Protein 4EFI (pdb70)

Structure (mmCIF, N/CA/C/O backbone):
data_4EFI
#
_entry.id   4EFI
#
_cell.length_a   101.377
_cell.length_b   54.408
_cell.length_c   60.836
_cell.angle_alpha   90.000
_cell.angle_beta   103.770
_cell.angle_gamma   90.000
#
_symmetry.space_group_name_H-M   'C 1 2 1'
#
loop_
_entity.id
_entity.type
_entity.pdbx_description
1 polymer '3-oxoacyl-(Acyl-carrier protein) synthase'
2 non-polymer 'UNKNOWN LIGAND'
3 non-polymer 'CHLORIDE ION'
4 non-polymer 'FORMIC ACID'
5 water water
#
loop_
_atom_site.group_PDB
_atom_site.id
_atom_site.type_symbol
_atom_site.label_atom_id
_atom_site.label_alt_id
_atom_site.label_comp_id
_atom_site.label_asym_id
_atom_site.label_entity_id
_atom_site.label_seq_id
_atom_site.pdbx_PDB_ins_code
_atom_site.Cartn_x
_atom_site.Cartn_y
_atom_site.Cartn_z
_atom_site.occupancy
_atom_site.B_iso_or_equiv
_atom_site.auth_seq_id
_atom_site.auth_comp_id
_atom_site.auth_asym_id
_atom_site.auth_atom_id
_atom_site.pdbx_PDB_model_num
ATOM 1 N N . PHE A 1 6 ? 3.111 -13.831 12.484 1.00 33.82 6 PHE A N 1
ATOM 2 C CA . PHE A 1 6 ? 2.241 -12.750 12.946 1.00 29.72 6 PHE A CA 1
ATOM 3 C C . PHE A 1 6 ? 2.685 -11.367 12.442 1.00 37.41 6 PHE A C 1
ATOM 4 O O . PHE A 1 6 ? 2.354 -10.332 13.038 1.00 34.15 6 PHE A O 1
ATOM 12 N N . SER A 1 7 ? 3.409 -11.353 11.325 1.00 37.28 7 SER A N 1
ATOM 13 C CA . SER A 1 7 ? 3.910 -10.114 10.724 1.00 37.40 7 SER A CA 1
ATOM 14 C C . SER A 1 7 ? 2.823 -9.051 10.531 1.00 28.47 7 SER A C 1
ATOM 15 O O . SER A 1 7 ? 3.101 -7.852 10.582 1.00 33.18 7 SER A O 1
ATOM 17 N N . ALA A 1 8 ? 1.586 -9.497 10.333 1.00 33.71 8 ALA A N 1
ATOM 18 C CA . ALA A 1 8 ? 0.472 -8.599 10.045 1.00 30.54 8 ALA A CA 1
ATOM 19 C C . ALA A 1 8 ? -0.610 -8.604 11.157 1.00 33.41 8 ALA A C 1
ATOM 20 O O . ALA A 1 8 ? -1.752 -8.169 10.969 1.00 32.49 8 ALA A O 1
ATOM 26 N N . GLY A 1 9 ? -0.223 -9.093 12.326 1.00 25.62 9 GLY A N 1
ATOM 27 C CA . GLY A 1 9 ? -1.066 -9.061 13.506 1.00 18.86 9 GLY A CA 1
ATOM 28 C C . GLY A 1 9 ? -1.100 -10.411 14.192 1.00 15.11 9 GLY A C 1
ATOM 29 O O . GLY A 1 9 ? -0.875 -11.437 13.564 1.00 16.74 9 GLY A O 1
ATOM 33 N N . ARG A 1 10 ? -1.330 -10.377 15.499 1.00 14.17 10 ARG A N 1
ATOM 34 C CA . ARG A 1 10 ? -1.439 -11.576 16.333 1.00 13.93 10 ARG A CA 1
ATOM 35 C C . ARG A 1 10 ? -2.744 -12.296 16.064 1.00 14.02 10 ARG A C 1
ATOM 36 O O . ARG A 1 10 ? -3.806 -11.674 16.105 1.00 14.29 10 ARG A O 1
ATOM 57 N N . GLU A 1 11 ? -2.680 -13.600 15.827 1.00 14.52 11 GLU A N 1
ATOM 58 C CA . GLU A 1 11 ? -3.856 -14.436 15.578 1.00 14.18 11 GLU A CA 1
ATOM 59 C C . GLU A 1 11 ? -4.285 -15.152 16.851 1.00 14.66 11 GLU A C 1
ATOM 60 O O . GLU A 1 11 ? -3.472 -15.795 17.513 1.00 17.97 11 GLU A O 1
ATOM 72 N N . LEU A 1 12 ? -5.561 -15.010 17.191 1.00 14.22 12 LEU A N 1
ATOM 73 C CA . LEU A 1 12 ? -6.104 -15.441 18.479 1.00 14.12 12 LEU A CA 1
ATOM 74 C C . LEU A 1 12 ? -7.393 -16.210 18.251 1.00 14.51 12 LEU A C 1
ATOM 75 O O . LEU A 1 12 ? -8.116 -15.943 17.302 1.00 16.26 12 LEU A O 1
ATOM 91 N N . ARG A 1 13 ? -7.678 -17.163 19.118 1.00 15.31 13 ARG A N 1
ATOM 92 C CA . ARG A 1 13 ? -8.870 -17.996 19.019 1.00 16.30 13 ARG A CA 1
ATOM 93 C C . ARG A 1 13 ? -9.482 -18.138 20.407 1.00 16.77 13 ARG A C 1
ATOM 94 O O . ARG A 1 13 ? -8.767 -18.381 21.388 1.00 17.39 13 ARG A O 1
ATOM 115 N N . THR A 1 14 ? -10.797 -17.978 20.509 1.00 15.97 14 THR A N 1
ATOM 116 C CA . THR A 1 14 ? -11.489 -18.258 21.757 1.00 16.09 14 THR A CA 1
ATOM 117 C C . THR A 1 14 ? -12.610 -19.272 21.502 1.00 15.25 14 THR A C 1
ATOM 118 O O . THR A 1 14 ? -13.041 -19.497 20.365 1.00 17.11 14 THR A O 1
ATOM 129 N N . GLN A 1 15 ? -13.055 -19.917 22.571 1.00 15.65 15 GLN A N 1
ATOM 130 C CA . GLN A 1 15 ? -14.238 -20.750 22.544 1.00 16.07 15 GLN A CA 1
ATOM 131 C C . GLN A 1 15 ? -14.904 -20.688 23.913 1.00 18.25 15 GLN A C 1
ATOM 132 O O . GLN A 1 15 ? -14.282 -20.280 24.891 1.00 19.63 15 GLN A O 1
ATOM 146 N N . GLY A 1 16 ? -16.177 -21.031 23.975 1.00 17.25 16 GLY A N 1
ATOM 147 C CA . GLY A 1 16 ? -16.869 -21.074 25.248 1.00 15.92 16 GLY A CA 1
ATOM 148 C C . GLY A 1 16 ? -17.551 -19.776 25.649 1.00 14.72 16 GLY A C 1
ATOM 149 O O . GLY A 1 16 ? -18.001 -19.663 26.784 1.00 17.00 16 GLY A O 1
ATOM 153 N N . ALA A 1 17 ? -17.658 -18.823 24.728 1.00 13.79 17 ALA A N 1
ATOM 154 C CA . ALA A 1 17 ? -18.310 -17.547 25.002 1.00 13.84 17 ALA A CA 1
ATOM 155 C C . ALA A 1 17 ? -19.080 -17.081 23.789 1.00 15.02 17 ALA A C 1
ATOM 156 O O . ALA A 1 17 ? -18.670 -17.357 22.661 1.00 17.26 17 ALA A O 1
ATOM 163 N N A ARG A 1 18 ? -20.195 -16.395 24.016 0.43 14.09 18 ARG A N 1
ATOM 164 N N B ARG A 1 18 ? -20.176 -16.365 24.006 0.57 13.72 18 ARG A N 1
ATOM 165 C CA A ARG A 1 18 ? -21.026 -15.895 22.929 0.43 13.94 18 ARG A CA 1
ATOM 166 C CA B ARG A 1 18 ? -21.000 -15.868 22.915 0.57 13.70 18 ARG A CA 1
ATOM 167 C C A ARG A 1 18 ? -21.468 -14.465 23.222 0.43 13.06 18 ARG A C 1
ATOM 168 C C B ARG A 1 18 ? -21.506 -14.474 23.224 0.57 13.00 18 ARG A C 1
ATOM 169 O O A ARG A 1 18 ? -21.586 -14.067 24.377 0.43 13.61 18 ARG A O 1
ATOM 170 O O B ARG A 1 18 ? -21.645 -14.079 24.392 0.57 14.02 18 ARG A O 1
ATOM 209 N N . ILE A 1 19 ? -21.775 -13.718 22.170 1.00 12.71 19 ILE A N 1
ATOM 210 C CA . ILE A 1 19 ? -22.491 -12.474 22.297 1.00 12.68 19 ILE A CA 1
ATOM 211 C C . ILE A 1 19 ? -23.942 -12.808 22.648 1.00 13.07 19 ILE A C 1
ATOM 212 O O . ILE A 1 19 ? -24.601 -13.598 21.957 1.00 14.16 19 ILE A O 1
ATOM 228 N N . ALA A 1 20 ? -24.442 -12.196 23.720 1.00 12.53 20 ALA A N 1
ATOM 229 C CA . ALA A 1 20 ? -25.796 -12.436 24.200 1.00 13.15 20 ALA A CA 1
ATOM 230 C C . ALA A 1 20 ? -26.779 -11.304 23.874 1.00 12.40 20 ALA A C 1
ATOM 231 O O . ALA A 1 20 ? -27.991 -11.506 23.958 1.00 14.55 20 ALA A O 1
ATOM 238 N N . GLY A 1 21 ? -26.288 -10.120 23.529 1.00 11.96 21 GLY A N 1
ATOM 239 C CA . GLY A 1 21 ? -27.148 -8.979 23.237 1.00 12.28 21 GLY A CA 1
ATOM 240 C C . GLY A 1 21 ? -26.308 -7.753 22.984 1.00 11.95 21 GLY A C 1
ATOM 241 O O . GLY A 1 21 ? -25.152 -7.704 23.448 1.00 12.53 21 GLY A O 1
ATOM 245 N N . VAL A 1 22 ? -26.854 -6.778 22.264 1.00 12.42 22 VAL A N 1
ATOM 246 C CA . VAL A 1 22 ? -26.150 -5.521 21.984 1.00 11.82 22 VAL A CA 1
ATOM 247 C C . VAL A 1 22 ? -27.185 -4.387 21.955 1.00 11.41 22 VAL A C 1
ATOM 248 O O . VAL A 1 22 ? -28.218 -4.504 21.297 1.00 12.40 22 VAL A O 1
ATOM 261 N N . VAL A 1 23 ? -26.942 -3.324 22.712 1.00 10.74 23 VAL A N 1
ATOM 262 C CA . VAL A 1 23 ? -27.771 -2.130 22.614 1.00 11.28 23 VAL A CA 1
ATOM 263 C C . VAL A 1 23 ? -26.884 -0.906 22.358 1.00 10.18 23 VAL A C 1
ATOM 264 O O . VAL A 1 23 ? -25.815 -0.751 22.993 1.00 11.54 23 VAL A O 1
ATOM 277 N N . SER A 1 24 ? -27.341 -0.021 21.489 1.00 10.06 24 SER A N 1
ATOM 278 C CA . SER A 1 24 ? -26.674 1.258 21.233 1.00 10.21 24 SER A CA 1
ATOM 279 C C . SER A 1 24 ? -27.558 2.377 21.732 1.00 11.75 24 SER A C 1
ATOM 280 O O . SER A 1 24 ? -28.790 2.292 21.605 1.00 12.83 24 SER A O 1
ATOM 288 N N . CYS A 1 25 ? -26.946 3.438 22.230 1.00 10.71 25 CYS A N 1
ATOM 289 C CA . CYS A 1 25 ? -27.647 4.657 22.628 1.00 11.10 25 CYS A CA 1
ATOM 290 C C . CYS A 1 25 ? -26.965 5.843 21.961 1.00 11.59 25 CYS A C 1
ATOM 291 O O . CYS A 1 25 ? -25.742 6.051 22.089 1.00 12.62 25 CYS A O 1
ATOM 299 N N . VAL A 1 26 ? -27.739 6.635 21.236 1.00 11.31 26 VAL A N 1
ATOM 300 C CA . VAL A 1 26 ? -27.252 7.835 20.569 1.00 11.97 26 VAL A CA 1
ATOM 301 C C . VAL A 1 26 ? -27.902 9.081 21.163 1.00 12.20 26 VAL A C 1
ATOM 302 O O . VAL A 1 26 ? -29.026 9.034 21.654 1.00 13.00 26 VAL A O 1
ATOM 315 N N . PRO A 1 27 ? -27.204 10.221 21.134 1.00 11.94 27 PRO A N 1
ATOM 316 C CA . PRO A 1 27 ? -27.848 11.480 21.518 1.00 12.24 27 PRO A CA 1
ATOM 317 C C . PRO A 1 27 ? -29.097 11.715 20.692 1.00 12.30 27 PRO A C 1
ATOM 318 O O . PRO A 1 27 ? -29.139 11.449 19.503 1.00 13.19 27 PRO A O 1
ATOM 329 N N . SER A 1 28 ? -30.125 12.265 21.327 1.00 12.66 28 SER A N 1
ATOM 330 C CA . SER A 1 28 ? -31.340 12.644 20.634 1.00 14.02 28 SER A CA 1
ATOM 331 C C . SER A 1 28 ? -31.132 13.875 19.759 1.00 13.30 28 SER A C 1
ATOM 332 O O . SER A 1 28 ? -31.923 14.088 18.847 1.00 14.65 28 SER A O 1
ATOM 340 N N . LYS A 1 29 ? -30.072 14.637 20.004 1.00 12.76 29 LYS A N 1
ATOM 341 C CA . LYS A 1 29 ? -29.755 15.794 19.173 1.00 14.28 29 LYS A CA 1
ATOM 342 C C . LYS A 1 29 ? -29.328 15.357 17.772 1.00 13.66 29 LYS A C 1
ATOM 343 O O . LYS A 1 29 ? -28.234 14.824 17.584 1.00 13.21 29 LYS A O 1
ATOM 347 N N A GLN A 1 30 ? -30.128 15.679 16.762 0.45 14.45 30 GLN A N 1
ATOM 348 N N B GLN A 1 30 ? -30.106 15.679 16.742 0.55 13.73 30 GLN A N 1
ATOM 349 C CA A GLN A 1 30 ? -29.764 15.430 15.379 0.45 15.73 30 GLN A CA 1
ATOM 350 C CA B GLN A 1 30 ? -29.754 15.330 15.363 0.55 15.89 30 GLN A CA 1
ATOM 351 C C A GLN A 1 30 ? -29.149 16.691 14.804 0.45 15.39 30 GLN A C 1
ATOM 352 C C B GLN A 1 30 ? -29.293 16.579 14.611 0.55 15.78 30 GLN A C 1
ATOM 353 O O A GLN A 1 30 ? -29.608 17.807 15.057 0.45 15.48 30 GLN A O 1
ATOM 354 O O B GLN A 1 30 ? -30.016 17.570 14.554 0.55 15.91 30 GLN A O 1
ATOM 381 N N . VAL A 1 31 ? -28.093 16.497 14.032 1.00 15.52 31 VAL A N 1
ATOM 382 C CA . VAL A 1 31 ? -27.430 17.608 13.360 1.00 15.22 31 VAL A CA 1
ATOM 383 C C . VAL A 1 31 ? -27.389 17.229 11.868 1.00 13.97 31 VAL A C 1
ATOM 384 O O . VAL A 1 31 ? -26.759 16.246 11.480 1.00 13.72 31 VAL A O 1
ATOM 397 N N A ASP A 1 32 ? -28.040 18.045 11.052 0.56 14.84 32 ASP A N 1
ATOM 398 N N B ASP A 1 32 ? -28.106 17.956 11.021 0.44 15.05 32 ASP A N 1
ATOM 399 C CA A ASP A 1 32 ? -28.104 17.859 9.610 0.56 16.32 32 ASP A CA 1
ATOM 400 C CA B ASP A 1 32 ? -28.045 17.678 9.587 0.44 14.66 32 ASP A CA 1
ATOM 401 C C A ASP A 1 32 ? -26.933 18.594 8.967 0.56 15.04 32 ASP A C 1
ATOM 402 C C B ASP A 1 32 ? -27.040 18.626 8.937 0.44 16.84 32 ASP A C 1
ATOM 403 O O A ASP A 1 32 ? -26.271 19.401 9.593 0.56 15.31 32 ASP A O 1
ATOM 404 O O B ASP A 1 32 ? -26.569 19.570 9.555 0.44 15.42 32 ASP A O 1
ATOM 421 N N . ASN A 1 33 ? -26.704 18.347 7.683 1.00 18.80 33 ASN A N 1
ATOM 422 C CA . ASN A 1 33 ? -25.634 19.064 6.992 1.00 19.66 33 ASN A CA 1
ATOM 423 C C . ASN A 1 33 ? -25.910 20.549 6.855 1.00 21.99 33 ASN A C 1
ATOM 424 O O . ASN A 1 33 ? -24.968 21.332 6.730 1.00 27.88 33 ASN A O 1
ATOM 435 N N . ASP A 1 34 ? -27.176 20.951 6.905 1.00 23.20 34 ASP A N 1
ATOM 436 C CA . ASP A 1 34 ? -27.531 22.369 6.800 1.00 29.71 34 ASP A CA 1
ATOM 437 C C . ASP A 1 34 ? -26.755 23.150 7.842 1.00 29.81 34 ASP A C 1
ATOM 438 O O . ASP A 1 34 ? -26.334 24.280 7.589 1.00 33.65 34 ASP A O 1
ATOM 447 N N . TYR A 1 35 ? -26.562 22.539 9.014 1.00 23.69 35 TYR A N 1
ATOM 448 C CA . TYR A 1 35 ? -25.887 23.190 10.126 1.00 22.76 35 TYR A CA 1
ATOM 449 C C . TYR A 1 35 ? -24.560 23.827 9.680 1.00 22.18 35 TYR A C 1
ATOM 450 O O . TYR A 1 35 ? -24.159 24.863 10.206 1.00 26.97 35 TYR A O 1
ATOM 468 N N . PHE A 1 36 ? -23.875 23.188 8.734 1.00 21.40 39 PHE A N 1
ATOM 469 C CA . PHE A 1 36 ? -22.487 23.547 8.396 1.00 21.44 39 PHE A CA 1
ATOM 470 C C . PHE A 1 36 ? -22.326 24.532 7.240 1.00 27.77 39 PHE A C 1
ATOM 471 O O . PHE A 1 36 ? -21.218 25.023 6.979 1.00 27.55 39 PHE A O 1
ATOM 488 N N . VAL A 1 37 ? -23.420 24.829 6.553 1.00 29.70 40 VAL A N 1
ATOM 489 C CA . VAL A 1 37 ? -23.355 25.660 5.348 1.00 31.27 40 VAL A CA 1
ATOM 490 C C . VAL A 1 37 ? -22.991 27.126 5.620 1.00 35.46 40 VAL A C 1
ATOM 491 O O . VAL A 1 37 ? -22.433 27.790 4.753 1.00 40.65 40 VAL A O 1
ATOM 504 N N . GLU A 1 38 ? -23.300 27.644 6.801 1.00 34.41 41 GLU A N 1
ATOM 505 C CA . GLU A 1 38 ? -22.937 29.027 7.120 1.00 42.39 41 GLU A CA 1
ATOM 506 C C . GLU A 1 38 ? -21.418 29.192 7.240 1.00 42.40 41 GLU A C 1
ATOM 507 O O . GLU A 1 38 ? -20.839 30.139 6.688 1.00 45.91 41 GLU A O 1
ATOM 511 N N . ARG A 1 39 ? -20.778 28.264 7.951 1.00 38.65 42 ARG A N 1
ATOM 512 C CA . ARG A 1 39 ? -19.339 28.343 8.204 1.00 39.28 42 ARG A CA 1
ATOM 513 C C . ARG A 1 39 ? -18.540 27.893 6.994 1.00 37.83 42 ARG A C 1
ATOM 514 O O . ARG A 1 39 ? -17.521 28.494 6.648 1.00 45.79 42 ARG A O 1
ATOM 518 N N . PHE A 1 40 ? -19.003 26.825 6.352 1.00 34.35 43 PHE A N 1
ATOM 519 C CA . PHE A 1 40 ? -18.346 26.320 5.163 1.00 31.79 43 PHE A CA 1
ATOM 520 C C . PHE A 1 40 ? -19.264 26.590 3.967 1.00 33.79 43 PHE A C 1
ATOM 521 O O . PHE A 1 40 ? -20.480 26.693 4.120 1.00 38.70 43 PHE A O 1
ATOM 538 N N . ASP A 1 41 ? -18.684 26.718 2.788 1.00 34.92 44 ASP A N 1
ATOM 539 C CA . ASP A 1 41 ? -19.476 26.978 1.589 1.00 33.39 44 ASP A CA 1
ATOM 540 C C . ASP A 1 41 ? -20.378 25.785 1.299 1.00 26.07 44 ASP A C 1
ATOM 541 O O . ASP A 1 41 ? -19.958 24.648 1.450 1.00 25.48 44 ASP A O 1
ATOM 545 N N . ALA A 1 42 ? -21.608 26.048 0.861 1.00 27.52 45 ALA A N 1
ATOM 546 C CA . ALA A 1 42 ? -22.544 24.979 0.533 1.00 23.08 45 ALA A CA 1
ATOM 547 C C . ALA A 1 42 ? -21.973 24.003 -0.502 1.00 21.93 45 ALA A C 1
ATOM 548 O O . ALA A 1 42 ? -22.145 22.807 -0.378 1.00 20.25 45 ALA A O 1
ATOM 555 N N A SER A 1 43 ? -21.286 24.532 -1.511 0.46 22.32 46 SER A N 1
ATOM 556 N N B SER A 1 43 ? -21.297 24.524 -1.518 0.54 22.13 46 SER A N 1
ATOM 557 C CA A SER A 1 43 ? -20.733 23.690 -2.574 0.46 22.75 46 SER A CA 1
ATOM 558 C CA B SER A 1 43 ? -20.722 23.671 -2.560 0.54 22.57 46 SER A CA 1
ATOM 559 C C A SER A 1 43 ? -19.604 22.790 -2.075 0.46 21.57 46 SER A C 1
ATOM 560 C C B SER A 1 43 ? -19.660 22.744 -1.989 0.54 22.01 46 SER A C 1
ATOM 561 O O A SER A 1 43 ? -19.486 21.645 -2.508 0.46 22.32 46 SER A O 1
ATOM 562 O O B SER A 1 43 ? -19.628 21.548 -2.290 0.54 21.72 46 SER A O 1
ATOM 577 N N . ALA A 1 44 ? -18.793 23.293 -1.146 1.00 24.77 47 ALA A N 1
ATOM 578 C CA . ALA A 1 44 ? -17.733 22.501 -0.556 1.00 24.12 47 ALA A CA 1
ATOM 579 C C . ALA A 1 44 ? -18.328 21.447 0.378 1.00 23.81 47 ALA A C 1
ATOM 580 O O . ALA A 1 44 ? -17.885 20.305 0.386 1.00 23.29 47 ALA A O 1
ATOM 587 N N . VAL A 1 45 ? -19.339 21.826 1.147 1.00 20.45 48 VAL A N 1
ATOM 588 C CA . VAL A 1 45 ? -19.990 20.875 2.030 1.00 18.97 48 VAL A CA 1
ATOM 589 C C . VAL A 1 45 ? -20.620 19.765 1.202 1.00 18.44 48 VAL A C 1
ATOM 590 O O . VAL A 1 45 ? -20.529 18.593 1.554 1.00 18.51 48 VAL A O 1
ATOM 603 N N . ARG A 1 46 ? -21.246 20.136 0.090 1.00 17.94 49 ARG A N 1
ATOM 604 C CA . ARG A 1 46 ? -21.939 19.157 -0.734 1.00 18.71 49 ARG A CA 1
ATOM 605 C C . ARG A 1 46 ? -20.974 18.116 -1.288 1.00 17.98 49 ARG A C 1
ATOM 606 O O . ARG A 1 46 ? -21.250 16.921 -1.252 1.00 19.01 49 ARG A O 1
ATOM 614 N N . ASP A 1 47 ? -19.834 18.577 -1.787 1.00 18.86 50 ASP A N 1
ATOM 615 C CA . ASP A 1 47 ? -18.833 17.678 -2.351 1.00 19.56 50 ASP A CA 1
ATOM 616 C C . ASP A 1 47 ? -18.203 16.750 -1.307 1.00 20.80 50 ASP A C 1
ATOM 617 O O . ASP A 1 47 ? -17.980 15.573 -1.575 1.00 20.67 50 ASP A O 1
ATOM 626 N N . VAL A 1 48 ? -17.924 17.283 -0.121 1.00 17.74 51 VAL A N 1
ATOM 627 C CA . VAL A 1 48 ? -17.347 16.488 0.962 1.00 17.87 51 VAL A CA 1
ATOM 628 C C . VAL A 1 48 ? -18.337 15.460 1.496 1.00 18.94 51 VAL A C 1
ATOM 629 O O . VAL A 1 48 ? -17.977 14.310 1.701 1.00 19.33 51 VAL A O 1
ATOM 642 N N . VAL A 1 49 ? -19.594 15.850 1.694 1.00 17.94 52 VAL A N 1
ATOM 643 C CA A VAL A 1 49 ? -20.528 14.889 2.256 0.61 18.44 52 VAL A CA 1
ATOM 644 C CA B VAL A 1 49 ? -20.611 14.949 2.210 0.39 19.91 52 VAL A CA 1
ATOM 645 C C . VAL A 1 49 ? -20.872 13.801 1.242 1.00 20.30 52 VAL A C 1
ATOM 646 O O . VAL A 1 49 ? -21.172 12.672 1.650 1.00 20.15 52 VAL A O 1
ATOM 653 N N . LYS A 1 50 ? -20.786 14.097 -0.055 1.00 19.48 53 LYS A N 1
ATOM 654 C CA . LYS A 1 50 ? -20.933 13.052 -1.065 1.00 20.26 53 LYS A CA 1
ATOM 655 C C . LYS A 1 50 ? -19.881 11.968 -0.845 1.00 21.08 53 LYS A C 1
ATOM 656 O O . LYS A 1 50 ? -20.208 10.787 -0.828 1.00 21.13 53 LYS A O 1
ATOM 675 N N . MET A 1 51 ? -18.624 12.383 -0.691 1.00 19.24 54 MET A N 1
ATOM 676 C CA . MET A 1 51 ? -17.512 11.435 -0.494 1.00 20.48 54 MET A CA 1
ATOM 677 C C . MET A 1 51 ? -17.594 10.695 0.834 1.00 19.28 54 MET A C 1
ATOM 678 O O . MET A 1 51 ? -17.369 9.489 0.907 1.00 19.73 54 MET A O 1
ATOM 682 N N . ILE A 1 52 ? -17.932 11.398 1.906 1.00 17.16 55 ILE A N 1
ATOM 683 C CA . ILE A 1 52 ? -17.898 10.749 3.204 1.00 17.45 55 ILE A CA 1
ATOM 684 C C . ILE A 1 52 ? -19.196 10.000 3.467 1.00 16.29 55 ILE A C 1
ATOM 685 O O . ILE A 1 52 ? -19.204 9.054 4.254 1.00 18.66 55 ILE A O 1
ATOM 701 N N . GLY A 1 53 ? -20.298 10.395 2.807 1.00 16.35 56 GLY A N 1
ATOM 702 C CA . GLY A 1 53 ? -21.543 9.646 2.881 1.00 18.67 56 GLY A CA 1
ATOM 703 C C . GLY A 1 53 ? -22.492 10.002 4.027 1.00 17.92 56 GLY A C 1
ATOM 704 O O . GLY A 1 53 ? -23.443 9.277 4.289 1.00 21.22 56 GLY A O 1
ATOM 708 N N A VAL A 1 54 ? -22.248 11.132 4.634 0.46 18.30 57 VAL A N 1
ATOM 709 N N B VAL A 1 54 ? -22.225 11.122 4.716 0.54 18.35 57 VAL A N 1
ATOM 710 C CA A VAL A 1 54 ? -23.067 11.528 5.735 0.46 18.10 57 VAL A CA 1
ATOM 711 C CA B VAL A 1 54 ? -22.920 11.532 5.976 0.54 17.60 57 VAL A CA 1
ATOM 712 C C A VAL A 1 54 ? -24.189 12.444 5.295 0.46 17.45 57 VAL A C 1
ATOM 713 C C B VAL A 1 54 ? -24.004 12.633 5.806 0.54 16.93 57 VAL A C 1
ATOM 714 O O A VAL A 1 54 ? -24.076 13.258 4.385 0.46 14.82 57 VAL A O 1
ATOM 715 O O B VAL A 1 54 ? -23.636 13.800 5.528 0.54 20.90 57 VAL A O 1
ATOM 740 N N . ASN A 1 55 ? -25.300 12.272 5.961 1.00 16.81 58 ASN A N 1
ATOM 741 C CA . ASN A 1 55 ? -26.434 13.204 5.823 1.00 17.03 58 ASN A CA 1
ATOM 742 C C . ASN A 1 55 ? -26.810 13.844 7.157 1.00 15.59 58 ASN A C 1
ATOM 743 O O . ASN A 1 55 ? -27.205 15.009 7.228 1.00 17.61 58 ASN A O 1
ATOM 754 N N . ARG A 1 56 ? -26.720 13.038 8.199 1.00 14.29 59 ARG A N 1
ATOM 755 C CA . ARG A 1 56 ? -27.080 13.412 9.564 1.00 14.61 59 ARG A CA 1
ATOM 756 C C . ARG A 1 56 ? -26.106 12.748 10.515 1.00 13.00 59 ARG A C 1
ATOM 757 O O . ARG A 1 56 ? -25.501 11.740 10.174 1.00 13.06 59 ARG A O 1
ATOM 778 N N . ARG A 1 57 ? -25.993 13.282 11.724 1.00 12.50 60 ARG A N 1
ATOM 779 C CA . ARG A 1 57 ? -25.268 12.631 12.804 1.00 12.00 60 ARG A CA 1
ATOM 780 C C . ARG A 1 57 ? -25.842 13.101 14.138 1.00 11.80 60 ARG A C 1
ATOM 781 O O . ARG A 1 57 ? -26.592 14.082 14.184 1.00 12.96 60 ARG A O 1
ATOM 802 N N . ARG A 1 58 ? -25.541 12.372 15.203 1.00 11.64 61 ARG A N 1
ATOM 803 C CA . ARG A 1 58 ? -25.991 12.768 16.540 1.00 12.18 61 ARG A CA 1
ATOM 804 C C . ARG A 1 58 ? -24.853 13.334 17.359 1.00 11.72 61 ARG A C 1
ATOM 805 O O . ARG A 1 58 ? -23.758 12.755 17.361 1.00 12.20 61 ARG A O 1
ATOM 826 N N . TRP A 1 59 ? -25.075 14.459 18.028 1.00 12.13 62 TRP A N 1
ATOM 827 C CA . TRP A 1 59 ? -24.055 15.080 18.864 1.00 12.58 62 TRP A CA 1
ATOM 828 C C . TRP A 1 59 ? -24.515 15.187 20.313 1.00 12.92 62 TRP A C 1
ATOM 829 O O . TRP A 1 59 ? -25.593 15.706 20.600 1.00 13.73 62 TRP A O 1
ATOM 850 N N . ALA A 1 60 ? -23.675 14.703 21.220 1.00 12.21 63 ALA A N 1
ATOM 851 C CA . ALA A 1 60 ? -23.916 14.793 22.654 1.00 13.28 63 ALA A CA 1
ATOM 852 C C . ALA A 1 60 ? -23.900 16.228 23.129 1.00 15.70 63 ALA A C 1
ATOM 853 O O . ALA A 1 60 ? -23.071 17.030 22.697 1.00 16.47 63 ALA A O 1
ATOM 860 N N . ASP A 1 61 ? -24.792 16.570 24.047 1.00 14.62 64 ASP A N 1
ATOM 861 C CA . ASP A 1 61 ? -24.691 17.881 24.684 1.00 16.21 64 ASP A CA 1
ATOM 862 C C . ASP A 1 61 ? -23.619 17.896 25.775 1.00 17.67 64 ASP A C 1
ATOM 863 O O . ASP A 1 61 ? -23.001 16.881 26.058 1.00 15.68 64 ASP A O 1
ATOM 872 N N . ALA A 1 62 ? -23.370 19.055 26.384 1.00 18.31 65 ALA A N 1
ATOM 873 C CA . ALA A 1 62 ? -22.246 19.179 27.314 1.00 19.52 65 ALA A CA 1
ATOM 874 C C . ALA A 1 62 ? -22.345 18.231 28.507 1.00 20.76 65 ALA A C 1
ATOM 875 O O . ALA A 1 62 ? -21.337 17.707 28.987 1.00 22.66 65 ALA A O 1
ATOM 882 N N . GLN A 1 63 ? -23.552 17.961 28.960 1.00 17.43 66 GLN A N 1
ATOM 883 C CA . GLN A 1 63 ? -23.734 17.089 30.113 1.00 18.74 66 GLN A CA 1
ATOM 884 C C . GLN A 1 63 ? -23.784 15.595 29.799 1.00 17.73 66 GLN A C 1
ATOM 885 O O . GLN A 1 63 ? -23.971 14.782 30.715 1.00 20.12 66 GLN A O 1
ATOM 899 N N . THR A 1 64 ? -23.694 15.222 28.527 1.00 15.06 67 THR A N 1
ATOM 900 C CA . THR A 1 64 ? -23.760 13.824 28.123 1.00 15.54 67 THR A CA 1
ATOM 901 C C . THR A 1 64 ? -22.387 13.320 27.679 1.00 13.06 67 THR A C 1
ATOM 902 O O . THR A 1 64 ? -21.801 13.832 26.716 1.00 13.83 67 THR A O 1
ATOM 913 N N . SER A 1 65 ? -21.902 12.303 28.356 1.00 11.95 68 SER A N 1
ATOM 914 C CA . SER A 1 65 ? -20.616 11.701 28.028 1.00 11.74 68 SER A CA 1
ATOM 915 C C . SER A 1 65 ? -20.809 10.331 27.392 1.00 11.05 68 SER A C 1
ATOM 916 O O . SER A 1 65 ? -21.899 9.751 27.418 1.00 10.81 68 SER A O 1
ATOM 924 N N . ALA A 1 66 ? -19.701 9.768 26.912 1.00 11.53 69 ALA A N 1
ATOM 925 C CA . ALA A 1 66 ? -19.682 8.399 26.410 1.00 11.51 69 ALA A CA 1
ATOM 926 C C . ALA A 1 66 ? -20.116 7.439 27.500 1.00 11.49 69 ALA A C 1
ATOM 927 O O . ALA A 1 66 ? -20.888 6.515 27.249 1.00 11.66 69 ALA A O 1
ATOM 934 N N . GLY A 1 67 ? -19.657 7.670 28.728 1.00 10.33 70 GLY A N 1
ATOM 935 C CA . GLY A 1 67 ? -20.086 6.874 29.857 1.00 12.01 70 GLY A CA 1
ATOM 936 C C . GLY A 1 67 ? -21.598 6.910 30.042 1.00 10.66 70 GLY A C 1
ATOM 937 O O . GLY A 1 67 ? -22.224 5.909 30.429 1.00 12.33 70 GLY A O 1
ATOM 941 N N . ASP A 1 68 ? -22.190 8.087 29.890 1.00 10.91 71 ASP A N 1
ATOM 942 C CA . ASP A 1 68 ? -23.645 8.205 30.054 1.00 12.21 71 ASP A CA 1
ATOM 943 C C . ASP A 1 68 ? -24.377 7.400 28.971 1.00 12.10 71 ASP A C 1
ATOM 944 O O . ASP A 1 68 ? -25.393 6.748 29.239 1.00 12.31 71 ASP A O 1
ATOM 953 N N . LEU A 1 69 ? -23.914 7.492 27.736 1.00 11.94 72 LEU A N 1
ATOM 954 C CA . LEU A 1 69 ? -24.526 6.778 26.628 1.00 11.98 72 LEU A CA 1
ATOM 955 C C . LEU A 1 69 ? -24.424 5.292 26.847 1.00 10.86 72 LEU A C 1
ATOM 956 O O . LEU A 1 69 ? -25.396 4.549 26.641 1.00 11.91 72 LEU A O 1
ATOM 972 N N . CYS A 1 70 ? -23.253 4.825 27.270 1.00 11.75 73 CYS A N 1
ATOM 973 C CA . CYS A 1 70 ? -23.086 3.412 27.602 1.00 12.09 73 CYS A CA 1
ATOM 974 C C . CYS A 1 70 ? -23.936 2.975 28.777 1.00 12.39 73 CYS A C 1
ATOM 975 O O . CYS A 1 70 ? -24.461 1.863 28.755 1.00 12.56 73 CYS A O 1
ATOM 983 N N . ARG A 1 71 ? -24.102 3.823 29.794 1.00 11.87 74 ARG A N 1
ATOM 984 C CA . ARG A 1 71 ? -24.960 3.480 30.938 1.00 12.46 74 ARG A CA 1
ATOM 985 C C . ARG A 1 71 ? -26.398 3.257 30.466 1.00 12.24 74 ARG A C 1
ATOM 986 O O . ARG A 1 71 ? -27.044 2.269 30.826 1.00 12.55 74 ARG A O 1
ATOM 1007 N N . LYS A 1 72 ? -26.928 4.163 29.653 1.00 12.03 75 LYS A N 1
ATOM 1008 C CA . LYS A 1 72 ? -28.313 4.034 29.184 1.00 12.91 75 LYS A CA 1
ATOM 1009 C C . LYS A 1 72 ? -28.469 2.793 28.305 1.00 12.36 75 LYS A C 1
ATOM 1010 O O . LYS A 1 72 ? -29.446 2.044 28.428 1.00 12.54 75 LYS A O 1
ATOM 1016 N N . ALA A 1 73 ? -27.501 2.524 27.440 1.00 11.68 76 ALA A N 1
ATOM 1017 C CA . ALA A 1 73 ? -27.531 1.307 26.634 1.00 11.96 76 ALA A CA 1
ATOM 1018 C C . ALA A 1 73 ? -27.498 0.085 27.537 1.00 12.70 76 ALA A C 1
ATOM 1019 O O . ALA A 1 73 ? -28.211 -0.888 27.308 1.00 12.21 76 ALA A O 1
ATOM 1026 N N . GLY A 1 74 ? -26.672 0.151 28.577 1.00 12.02 77 GLY A N 1
ATOM 1027 C CA . GLY A 1 74 ? -26.513 -0.945 29.516 1.00 12.26 77 GLY A CA 1
ATOM 1028 C C . GLY A 1 74 ? -27.788 -1.245 30.284 1.00 12.43 77 GLY A C 1
ATOM 1029 O O . GLY A 1 74 ? -28.156 -2.405 30.484 1.00 13.15 77 GLY A O 1
ATOM 1033 N N . GLU A 1 75 ? -28.474 -0.209 30.745 1.00 13.04 78 GLU A N 1
ATOM 1034 C CA . GLU A 1 75 ? -29.756 -0.389 31.430 1.00 13.56 78 GLU A CA 1
ATOM 1035 C C . GLU A 1 75 ? -30.753 -1.089 30.549 1.00 12.47 78 GLU A C 1
ATOM 1036 O O . GLU A 1 75 ? -31.458 -2.008 30.991 1.00 13.43 78 GLU A O 1
ATOM 1048 N N . LYS A 1 76 ? -30.844 -0.672 29.297 1.00 12.97 79 LYS A N 1
ATOM 1049 C CA . LYS A 1 76 ? -31.777 -1.279 28.368 1.00 14.01 79 LYS A CA 1
ATOM 1050 C C . LYS A 1 76 ? -31.388 -2.729 28.072 1.00 12.13 79 LYS A C 1
ATOM 1051 O O . LYS A 1 76 ? -32.247 -3.614 28.009 1.00 13.76 79 LYS A O 1
ATOM 1070 N N . LEU A 1 77 ? -30.096 -2.973 27.898 1.00 11.97 80 LEU A N 1
ATOM 1071 C CA . LEU A 1 77 ? -29.601 -4.313 27.627 1.00 13.09 80 LEU A CA 1
ATOM 1072 C C . LEU A 1 77 ? -29.887 -5.279 28.780 1.00 12.86 80 LEU A C 1
ATOM 1073 O O . LEU A 1 77 ? -30.401 -6.383 28.577 1.00 13.72 80 LEU A O 1
ATOM 1089 N N . LEU A 1 78 ? -29.545 -4.863 29.994 1.00 12.90 81 LEU A N 1
ATOM 1090 C CA . LEU A 1 78 ? -29.762 -5.709 31.158 1.00 13.82 81 LEU A CA 1
ATOM 1091 C C . LEU A 1 78 ? -31.246 -5.988 31.367 1.00 14.67 81 LEU A C 1
ATOM 1092 O O . LEU A 1 78 ? -31.633 -7.108 31.728 1.00 14.63 81 LEU A O 1
ATOM 1108 N N . ALA A 1 79 ? -32.089 -4.976 31.187 1.00 14.01 82 ALA A N 1
ATOM 1109 C CA . ALA A 1 79 ? -33.528 -5.172 31.329 1.00 13.84 82 ALA A CA 1
ATOM 1110 C C . ALA A 1 79 ? -34.034 -6.146 30.295 1.00 14.56 82 ALA A C 1
ATOM 1111 O O . ALA A 1 79 ? -34.862 -6.990 30.600 1.00 16.14 82 ALA A O 1
ATOM 1118 N N . GLY A 1 80 ? -33.594 -6.013 29.054 1.00 14.46 83 GLY A N 1
ATOM 1119 C CA . GLY A 1 80 ? -34.013 -6.926 28.007 1.00 14.34 83 GLY A CA 1
ATOM 1120 C C . GLY A 1 80 ? -33.599 -8.361 28.250 1.00 14.67 83 GLY A C 1
ATOM 1121 O O . GLY A 1 80 ? -34.367 -9.290 28.024 1.00 17.11 83 GLY A O 1
ATOM 1125 N N . LEU A 1 81 ? -32.364 -8.558 28.657 1.00 14.89 84 LEU A N 1
ATOM 1126 C CA . LEU A 1 81 ? -31.849 -9.888 28.940 1.00 14.63 84 LEU A CA 1
ATOM 1127 C C . LEU A 1 81 ? -32.421 -10.474 30.218 1.00 15.88 84 LEU A C 1
ATOM 1128 O O . LEU A 1 81 ? -32.430 -11.689 30.378 1.00 17.79 84 LEU A O 1
ATOM 1144 N N . GLY A 1 82 ? -32.844 -9.613 31.142 1.00 15.60 85 GLY A N 1
ATOM 1145 C CA . GLY A 1 82 ? -33.262 -10.063 32.461 1.00 15.87 85 GLY A CA 1
ATOM 1146 C C . GLY A 1 82 ? -32.100 -10.491 33.324 1.00 15.89 85 GLY A C 1
ATOM 1147 O O . GLY A 1 82 ? -32.270 -11.309 34.239 1.00 17.23 85 GLY A O 1
ATOM 1151 N N . TRP A 1 83 ? -30.922 -9.926 33.077 1.00 14.98 86 TRP A N 1
ATOM 1152 C CA . TRP A 1 83 ? -29.753 -10.220 33.888 1.00 14.88 86 TRP A CA 1
ATOM 1153 C C . TRP A 1 83 ? -29.761 -9.357 35.147 1.00 15.49 86 TRP A C 1
ATOM 1154 O O . TRP A 1 83 ? -29.829 -8.123 35.052 1.00 17.47 86 TRP A O 1
ATOM 1175 N N . GLN A 1 84 ? -29.617 -9.981 36.306 1.00 14.06 87 GLN A N 1
ATOM 1176 C CA . GLN A 1 84 ? -29.534 -9.238 37.553 1.00 14.34 87 GLN A CA 1
ATOM 1177 C C . GLN A 1 84 ? -28.166 -8.594 37.696 1.00 15.21 87 GLN A C 1
ATOM 1178 O O . GLN A 1 84 ? -27.146 -9.163 37.284 1.00 15.42 87 GLN A O 1
ATOM 1192 N N . ALA A 1 85 ? -28.123 -7.425 38.307 1.00 15.92 88 ALA A N 1
ATOM 1193 C CA . ALA A 1 85 ? -26.857 -6.693 38.446 1.00 14.10 88 ALA A CA 1
ATOM 1194 C C . ALA A 1 85 ? -25.794 -7.510 39.178 1.00 16.23 88 ALA A C 1
ATOM 1195 O O . ALA A 1 85 ? -24.606 -7.415 38.874 1.00 15.93 88 ALA A O 1
ATOM 1202 N N . ASP A 1 86 ? -26.191 -8.329 40.134 1.00 16.71 89 ASP A N 1
ATOM 1203 C CA . ASP A 1 86 ? -25.249 -9.097 40.922 1.00 15.98 89 ASP A CA 1
ATOM 1204 C C . ASP A 1 86 ? -24.560 -10.212 40.144 1.00 16.67 89 ASP A C 1
ATOM 1205 O O . ASP A 1 86 ? -23.638 -10.843 40.652 1.00 18.83 89 ASP A O 1
ATOM 1214 N N . SER A 1 87 ? -24.987 -10.428 38.906 1.00 14.89 90 SER A N 1
ATOM 1215 C CA . SER A 1 87 ? -24.443 -11.513 38.087 1.00 14.80 90 SER A CA 1
ATOM 1216 C C . SER A 1 87 ? -23.327 -11.053 37.132 1.00 14.61 90 SER A C 1
ATOM 1217 O O . SER A 1 87 ? -22.760 -11.866 36.399 1.00 14.95 90 SER A O 1
ATOM 1225 N N . ILE A 1 88 ? -23.022 -9.762 37.104 1.00 12.86 91 ILE A N 1
ATOM 1226 C CA . ILE A 1 88 ? -22.024 -9.262 36.170 1.00 13.29 91 ILE A CA 1
ATOM 1227 C C . ILE A 1 88 ? -20.613 -9.377 36.749 1.00 13.35 91 ILE A C 1
ATOM 1228 O O . ILE A 1 88 ? -20.330 -8.875 37.832 1.00 13.17 91 ILE A O 1
ATOM 1244 N N . ASP A 1 89 ? -19.742 -10.057 36.014 1.00 12.20 92 ASP A N 1
ATOM 1245 C CA . ASP A 1 89 ? -18.385 -10.373 36.487 1.00 13.04 92 ASP A CA 1
ATOM 1246 C C . ASP A 1 89 ? -17.293 -9.418 36.041 1.00 11.90 92 ASP A C 1
ATOM 1247 O O . ASP A 1 89 ? -16.266 -9.334 36.700 1.00 13.15 92 ASP A O 1
ATOM 1256 N N . ALA A 1 90 ? -17.492 -8.717 34.929 1.00 11.89 93 ALA A N 1
ATOM 1257 C CA . ALA A 1 90 ? -16.521 -7.726 34.478 1.00 11.32 93 ALA A CA 1
ATOM 1258 C C . ALA A 1 90 ? -17.214 -6.704 33.611 1.00 11.97 93 ALA A C 1
ATOM 1259 O O . ALA A 1 90 ? -18.166 -7.031 32.883 1.00 12.47 93 ALA A O 1
ATOM 1266 N N . LEU A 1 91 ? -16.737 -5.472 33.688 1.00 11.87 94 LEU A N 1
ATOM 1267 C CA . LEU A 1 91 ? -17.151 -4.402 32.799 1.00 12.14 94 LEU A CA 1
ATOM 1268 C C . LEU A 1 91 ? -15.892 -3.759 32.232 1.00 13.21 94 LEU A C 1
ATOM 1269 O O . LEU A 1 91 ? -15.021 -3.276 32.971 1.00 13.07 94 LEU A O 1
ATOM 1285 N N . ILE A 1 92 ? -15.804 -3.764 30.907 1.00 11.39 95 ILE A N 1
ATOM 1286 C CA . ILE A 1 92 ? -14.698 -3.134 30.203 1.00 11.43 95 ILE A CA 1
ATOM 1287 C C . ILE A 1 92 ? -15.227 -1.925 29.462 1.00 11.32 95 ILE A C 1
ATOM 1288 O O . ILE A 1 92 ? -16.171 -2.061 28.688 1.00 12.13 95 ILE A O 1
ATOM 1304 N N . PHE A 1 93 ? -14.647 -0.759 29.719 1.00 11.09 96 PHE A N 1
ATOM 1305 C CA . PHE A 1 93 ? -15.043 0.498 29.067 1.00 11.08 96 PHE A CA 1
ATOM 1306 C C . PHE A 1 93 ? -13.978 0.897 28.065 1.00 11.27 96 PHE A C 1
ATOM 1307 O O . PHE A 1 93 ? -12.848 1.266 28.440 1.00 12.89 96 PHE A O 1
ATOM 1324 N N . VAL A 1 94 ? -14.310 0.790 26.790 1.00 10.98 97 VAL A N 1
ATOM 1325 C CA . VAL A 1 94 ? -13.411 1.147 25.698 1.00 11.63 97 VAL A CA 1
ATOM 1326 C C . VAL A 1 94 ? -13.883 2.472 25.134 1.00 11.88 97 VAL A C 1
ATOM 1327 O O . VAL A 1 94 ? -15.034 2.577 24.659 1.00 12.47 97 VAL A O 1
ATOM 1340 N N . SER A 1 95 ? -13.020 3.480 25.217 1.00 10.81 98 SER A N 1
ATOM 1341 C CA . SER A 1 95 ? -13.384 4.827 24.840 1.00 11.94 98 SER A CA 1
ATOM 1342 C C . SER A 1 95 ? -12.150 5.707 24.803 1.00 12.46 98 SER A C 1
ATOM 1343 O O . SER A 1 95 ? -11.147 5.418 25.472 1.00 13.67 98 SER A O 1
ATOM 1351 N N . GLN A 1 96 ? -12.219 6.779 24.026 1.00 11.75 99 GLN A N 1
ATOM 1352 C CA . GLN A 1 96 ? -11.204 7.824 24.025 1.00 11.22 99 GLN A CA 1
ATOM 1353 C C . GLN A 1 96 ? -11.695 9.092 24.737 1.00 11.98 99 GLN A C 1
ATOM 1354 O O . GLN A 1 96 ? -10.958 10.071 24.790 1.00 12.48 99 GLN A O 1
ATOM 1368 N N . THR A 1 97 ? -12.925 9.056 25.263 1.00 12.05 100 THR A N 1
ATOM 1369 C CA . THR A 1 97 ? -13.553 10.238 25.841 1.00 12.05 100 THR A CA 1
ATOM 1370 C C . THR A 1 97 ? -14.135 9.949 27.233 1.00 13.14 100 THR A C 1
ATOM 1371 O O . THR A 1 97 ? -15.325 10.117 27.476 1.00 11.86 100 THR A O 1
ATOM 1382 N N . PRO A 1 98 ? -13.280 9.510 28.152 1.00 11.92 101 PRO A N 1
ATOM 1383 C CA . PRO A 1 98 ? -13.728 9.181 29.509 1.00 12.38 101 PRO A CA 1
ATOM 1384 C C . PRO A 1 98 ? -14.206 10.410 30.305 1.00 11.70 101 PRO A C 1
ATOM 1385 O O . PRO A 1 98 ? -13.830 11.539 30.000 1.00 12.28 101 PRO A O 1
ATOM 1396 N N . ASN A 1 99 ? -14.944 10.155 31.381 1.00 11.65 102 ASN A N 1
ATOM 1397 C CA . ASN A 1 99 ? -15.463 11.249 32.196 1.00 11.67 102 ASN A CA 1
ATOM 1398 C C . ASN A 1 99 ? -14.359 12.090 32.832 1.00 12.01 102 ASN A C 1
ATOM 1399 O O . ASN A 1 99 ? -14.403 13.323 32.803 1.00 12.17 102 ASN A O 1
ATOM 1410 N N . TYR A 1 100 ? -13.398 11.397 33.461 1.00 12.86 103 TYR A N 1
ATOM 1411 C CA . TYR A 1 100 ? -12.372 12.017 34.293 1.00 12.00 103 TYR A CA 1
ATOM 1412 C C . TYR A 1 100 ? -10.989 11.503 33.924 1.00 12.25 103 TYR A C 1
ATOM 1413 O O . TYR A 1 100 ? -10.843 10.402 33.390 1.00 12.68 103 TYR A O 1
ATOM 1431 N N . ARG A 1 101 ? -9.968 12.258 34.252 1.00 11.95 104 ARG A N 1
ATOM 1432 C CA . ARG A 1 101 ? -8.613 11.730 34.181 1.00 12.11 104 ARG A CA 1
ATOM 1433 C C . ARG A 1 101 ? -8.476 10.565 35.145 1.00 12.64 104 ARG A C 1
ATOM 1434 O O . ARG A 1 101 ? -7.760 9.589 34.862 1.00 12.67 104 ARG A O 1
ATOM 1455 N N . LEU A 1 102 ? -9.133 10.669 36.303 1.00 13.35 105 LEU A N 1
ATOM 1456 C CA . LEU A 1 102 ? -9.200 9.600 37.293 1.00 12.77 105 LEU A CA 1
ATOM 1457 C C . LEU A 1 102 ? -10.347 9.988 38.225 1.00 12.37 105 LEU A C 1
ATOM 1458 O O . LEU A 1 102 ? -10.573 11.178 38.440 1.00 12.98 105 LEU A O 1
ATOM 1474 N N . PRO A 1 103 ? -11.112 9.017 38.727 1.00 12.45 106 PRO A N 1
ATOM 1475 C CA . PRO A 1 103 ? -11.001 7.599 38.451 1.00 13.57 106 PRO A CA 1
ATOM 1476 C C . PRO A 1 103 ? -11.512 7.217 37.076 1.00 13.85 106 PRO A C 1
ATOM 1477 O O . PRO A 1 103 ? -12.166 8.001 36.392 1.00 12.57 106 PRO A O 1
ATOM 1488 N N . ALA A 1 104 ? -11.218 5.990 36.681 1.00 11.50 107 ALA A N 1
ATOM 1489 C CA . ALA A 1 104 ? -11.723 5.436 35.444 1.00 11.32 107 ALA A CA 1
ATOM 1490 C C . ALA A 1 104 ? -13.254 5.399 35.404 1.00 12.72 107 ALA A C 1
ATOM 1491 O O . ALA A 1 104 ? -13.927 5.152 36.411 1.00 12.92 107 ALA A O 1
ATOM 1498 N N . THR A 1 105 ? -13.800 5.585 34.221 1.00 11.11 108 THR A N 1
ATOM 1499 C CA . THR A 1 105 ? -15.246 5.625 34.032 1.00 10.94 108 THR A CA 1
ATOM 1500 C C . THR A 1 105 ? -15.881 4.246 34.260 1.00 11.85 108 THR A C 1
ATOM 1501 O O . THR A 1 105 ? -17.069 4.144 34.608 1.00 12.57 108 THR A O 1
ATOM 1512 N N . ALA A 1 106 ? -15.100 3.176 34.109 1.00 11.63 109 ALA A N 1
ATOM 1513 C CA . ALA A 1 106 ? -15.634 1.855 34.428 1.00 12.39 109 ALA A CA 1
ATOM 1514 C C . ALA A 1 106 ? -16.109 1.786 35.871 1.00 11.77 109 ALA A C 1
ATOM 1515 O O . ALA A 1 106 ? -17.064 1.084 36.162 1.00 12.45 109 ALA A O 1
ATOM 1522 N N . PHE A 1 107 ? -15.469 2.514 36.779 1.00 12.34 110 PHE A N 1
ATOM 1523 C CA . PHE A 1 107 ? -15.910 2.518 38.183 1.00 13.17 110 PHE A CA 1
ATOM 1524 C C . PHE A 1 107 ? -17.231 3.247 38.343 1.00 12.58 110 PHE A C 1
ATOM 1525 O O . PHE A 1 107 ? -18.095 2.822 39.125 1.00 13.49 110 PHE A O 1
ATOM 1542 N N . VAL A 1 108 ? -17.419 4.311 37.578 1.00 12.50 111 VAL A N 1
ATOM 1543 C CA . VAL A 1 108 ? -18.679 5.036 37.594 1.00 12.79 111 VAL A CA 1
ATOM 1544 C C . VAL A 1 108 ? -19.792 4.122 37.074 1.00 13.89 111 VAL A C 1
ATOM 1545 O O . VAL A 1 108 ? -20.900 4.076 37.629 1.00 13.83 111 VAL A O 1
ATOM 1558 N N . LEU A 1 109 ? -19.534 3.425 35.966 1.00 12.94 112 LEU A N 1
ATOM 1559 C CA . LEU A 1 109 ? -20.521 2.494 35.420 1.00 12.48 112 LEU A CA 1
ATOM 1560 C C . LEU A 1 109 ? -20.820 1.358 36.388 1.00 11.20 112 LEU A C 1
ATOM 1561 O O . LEU A 1 109 ? -21.982 0.949 36.539 1.00 12.63 112 LEU A O 1
ATOM 1577 N N . GLN A 1 110 ? -19.794 0.829 37.039 1.00 12.46 113 GLN A N 1
ATOM 1578 C CA A GLN A 1 110 ? -19.999 -0.221 38.034 0.48 13.37 113 GLN A CA 1
ATOM 1579 C CA B GLN A 1 110 ? -19.991 -0.225 38.027 0.52 13.42 113 GLN A CA 1
ATOM 1580 C C . GLN A 1 110 ? -20.973 0.251 39.102 1.00 14.48 113 GLN A C 1
ATOM 1581 O O . GLN A 1 110 ? -21.946 -0.457 39.462 1.00 14.60 113 GLN A O 1
ATOM 1592 N N . ALA A 1 111 ? -20.748 1.440 39.638 1.00 13.78 114 ALA A N 1
ATOM 1593 C CA . ALA A 1 111 ? -21.629 1.963 40.673 1.00 15.25 114 ALA A CA 1
ATOM 1594 C C . ALA A 1 111 ? -23.022 2.270 40.132 1.00 14.25 114 ALA A C 1
ATOM 1595 O O . ALA A 1 111 ? -24.008 1.908 40.755 1.00 15.17 114 ALA A O 1
ATOM 1602 N N . GLU A 1 112 ? -23.114 2.920 38.978 1.00 14.37 115 GLU A N 1
ATOM 1603 C CA . GLU A 1 112 ? -24.408 3.393 38.466 1.00 13.51 115 GLU A CA 1
ATOM 1604 C C . GLU A 1 112 ? -25.291 2.226 38.032 1.00 14.88 115 GLU A C 1
ATOM 1605 O O . GLU A 1 112 ? -26.517 2.332 38.086 1.00 17.26 115 GLU A O 1
ATOM 1617 N N . LEU A 1 113 ? -24.678 1.119 37.611 1.00 14.12 116 LEU A N 1
ATOM 1618 C CA . LEU A 1 113 ? -25.423 -0.090 37.235 1.00 13.31 116 LEU A CA 1
ATOM 1619 C C . LEU A 1 113 ? -25.582 -1.066 38.393 1.00 13.42 116 LEU A C 1
ATOM 1620 O O . LEU A 1 113 ? -26.152 -2.144 38.215 1.00 15.37 116 LEU A O 1
ATOM 1636 N N . ASP A 1 114 ? -25.105 -0.704 39.585 1.00 13.74 117 ASP A N 1
ATOM 1637 C CA . ASP A 1 114 ? -25.248 -1.538 40.796 1.00 14.51 117 ASP A CA 1
ATOM 1638 C C . ASP A 1 114 ? -24.535 -2.880 40.664 1.00 15.06 117 ASP A C 1
ATOM 1639 O O . ASP A 1 114 ? -24.986 -3.873 41.236 1.00 15.08 117 ASP A O 1
ATOM 1648 N N . LEU A 1 115 ? -23.413 -2.918 39.959 1.00 14.13 118 LEU A N 1
ATOM 1649 C CA . LEU A 1 115 ? -22.654 -4.152 39.809 1.00 14.06 118 LEU A CA 1
ATOM 1650 C C . LEU A 1 115 ? -21.886 -4.438 41.094 1.00 14.23 118 LEU A C 1
ATOM 1651 O O . LEU A 1 115 ? -21.588 -3.525 41.870 1.00 16.01 118 LEU A O 1
ATOM 1667 N N . PRO A 1 116 ? -21.540 -5.710 41.328 1.00 14.25 119 PRO A N 1
ATOM 1668 C CA . PRO A 1 116 ? -20.958 -6.060 42.624 1.00 14.15 119 PRO A CA 1
ATOM 1669 C C . PRO A 1 116 ? -19.479 -5.712 42.752 1.00 13.91 119 PRO A C 1
ATOM 1670 O O . PRO A 1 116 ? -18.808 -5.383 41.767 1.00 13.37 119 PRO A O 1
ATOM 1681 N N . ALA A 1 117 ? -18.985 -5.782 43.979 1.00 13.34 120 ALA A N 1
ATOM 1682 C CA . ALA A 1 117 ? -17.582 -5.507 44.253 1.00 13.54 120 ALA A CA 1
ATOM 1683 C C . ALA A 1 117 ? -16.639 -6.453 43.536 1.00 14.20 120 ALA A C 1
ATOM 1684 O O . ALA A 1 117 ? -15.485 -6.110 43.301 1.00 14.92 120 ALA A O 1
ATOM 1691 N N . SER A 1 118 ? -17.127 -7.629 43.170 1.00 13.68 121 SER A N 1
ATOM 1692 C CA . SER A 1 118 ? -16.356 -8.625 42.455 1.00 13.55 121 SER A CA 1
ATOM 1693 C C . SER A 1 118 ? -16.362 -8.379 40.955 1.00 14.11 121 SER A C 1
ATOM 1694 O O . SER A 1 118 ? -15.761 -9.155 40.199 1.00 14.75 121 SER A O 1
ATOM 1702 N N . CYS A 1 119 ? -17.024 -7.319 40.499 1.00 12.51 122 CYS A N 1
ATOM 1703 C CA . CYS A 1 119 ? -17.005 -6.987 39.075 1.00 13.42 122 CYS A CA 1
ATOM 1704 C C . CYS A 1 119 ? -15.718 -6.256 38.705 1.00 12.76 122 CYS A C 1
ATOM 1705 O O . CYS A 1 119 ? -15.457 -5.172 39.197 1.00 14.20 122 CYS A O 1
ATOM 1713 N N . LEU A 1 120 ? -14.900 -6.854 37.841 1.00 12.05 123 LEU A N 1
ATOM 1714 C CA . LEU A 1 120 ? -13.708 -6.185 37.351 1.00 11.99 123 LEU A CA 1
ATOM 1715 C C . LEU A 1 120 ? -14.114 -4.919 36.615 1.00 13.33 123 LEU A C 1
ATOM 1716 O O . LEU A 1 120 ? -15.141 -4.886 35.939 1.00 14.32 123 LEU A O 1
ATOM 1732 N N . ALA A 1 121 ? -13.303 -3.877 36.727 1.00 13.17 124 ALA A N 1
ATOM 1733 C CA . ALA A 1 121 ? -13.620 -2.588 36.124 1.00 12.19 124 ALA A CA 1
ATOM 1734 C C . ALA A 1 121 ? -12.376 -2.047 35.417 1.00 13.22 124 ALA A C 1
ATOM 1735 O O . ALA A 1 121 ? -11.422 -1.620 36.058 1.00 14.29 124 ALA A O 1
ATOM 1742 N N . LEU A 1 122 ? -12.386 -2.062 34.092 1.00 13.81 125 LEU A N 1
ATOM 1743 C CA . LEU A 1 122 ? -11.194 -1.693 33.324 1.00 14.25 125 LEU A CA 1
ATOM 1744 C C . LEU A 1 122 ? -11.538 -0.679 32.250 1.00 13.64 125 LEU A C 1
ATOM 1745 O O . LEU A 1 122 ? -12.360 -0.991 31.377 1.00 14.64 125 LEU A O 1
ATOM 1761 N N . ASP A 1 123 ? -10.927 0.499 32.277 1.00 13.09 126 ASP A N 1
ATOM 1762 C CA . ASP A 1 123 ? -10.988 1.449 31.160 1.00 12.10 126 ASP A CA 1
ATOM 1763 C C . ASP A 1 123 ? -9.804 1.149 30.246 1.00 11.90 126 ASP A C 1
ATOM 1764 O O . ASP A 1 123 ? -8.649 1.197 30.697 1.00 12.95 126 ASP A O 1
ATOM 1773 N N . ILE A 1 124 ? -10.061 0.960 28.961 1.00 12.15 127 ILE A N 1
ATOM 1774 C CA . ILE A 1 124 ? -9.027 0.737 27.946 1.00 13.43 127 ILE A CA 1
ATOM 1775 C C . ILE A 1 124 ? -9.147 1.787 26.840 1.00 12.70 127 ILE A C 1
ATOM 1776 O O . ILE A 1 124 ? -10.243 2.026 26.311 1.00 14.00 127 ILE A O 1
ATOM 1792 N N . ASN A 1 125 ? -8.047 2.473 26.547 1.00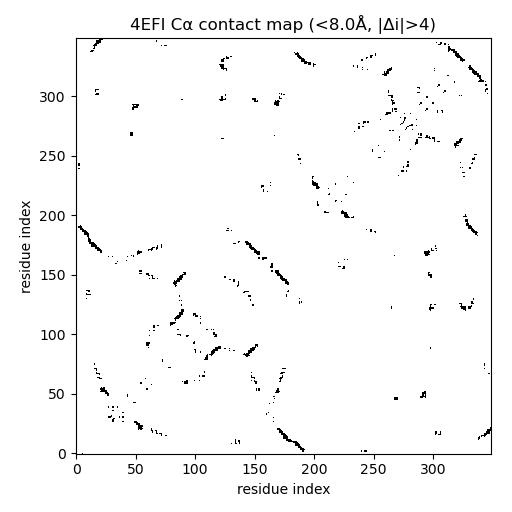 12.61 128 ASN A N 1
ATOM 1793 C CA . ASN A 1 125 ? -8.038 3.518 25.519 1.00 12.51 128 ASN A CA 1
ATOM 1794 C C . ASN A 1 125 ? -7.724 2.998 24.129 1.00 14.26 128 ASN A C 1
ATOM 1795 O O . ASN A 1 125 ? -6.569 2.840 23.756 1.00 14.95 128 ASN A O 1
ATOM 1806 N N . LEU A 1 126 ? -8.778 2.718 23.387 1.00 14.72 129 LEU A N 1
ATOM 1807 C CA . LEU A 1 126 ? -8.673 2.346 21.982 1.00 14.89 129 LEU A CA 1
ATOM 1808 C C . LEU A 1 126 ? -9.722 3.107 21.218 1.00 14.37 129 LEU A C 1
ATOM 1809 O O . LEU A 1 126 ? -10.767 3.489 21.766 1.00 17.15 129 LEU A O 1
ATOM 1825 N N . GLY A 1 127 ? -9.456 3.323 19.934 1.00 14.97 130 GLY A N 1
ATOM 1826 C CA . GLY A 1 127 ? -10.380 4.045 19.075 1.00 16.99 130 GLY A CA 1
ATOM 1827 C C . GLY A 1 127 ? -11.051 3.111 18.091 1.00 18.12 130 GLY A C 1
ATOM 1828 O O . GLY A 1 127 ? -11.759 2.196 18.492 1.00 17.74 130 GLY A O 1
ATOM 1832 N N . CYS A 1 128 ? -10.820 3.336 16.810 1.00 17.25 131 CYS A N 1
ATOM 1833 C CA A CYS A 1 128 ? -11.611 2.647 15.804 0.50 18.83 131 CYS A CA 1
ATOM 1834 C CA B CYS A 1 128 ? -11.642 2.599 15.845 0.50 18.83 131 CYS A CA 1
ATOM 1835 C C . CYS A 1 128 ? -11.424 1.120 15.772 1.00 18.47 131 CYS A C 1
ATOM 1836 O O . CYS A 1 128 ? -12.223 0.446 15.133 1.00 16.85 131 CYS A O 1
ATOM 1841 N N . SER A 1 129 ? -10.267 0.634 16.216 1.00 17.59 132 SER A N 1
ATOM 1842 C CA . SER A 1 129 ? -9.921 -0.786 16.192 1.00 15.73 132 SER A CA 1
ATOM 1843 C C . SER A 1 129 ? -10.408 -1.512 17.441 1.00 16.14 132 SER A C 1
ATOM 1844 O O . SER A 1 129 ? -10.134 -2.692 17.634 1.00 18.69 132 SER A O 1
ATOM 1847 N N . GLY A 1 130 ? -11.123 -0.790 18.291 1.00 14.32 133 GLY A N 1
ATOM 1848 C CA . GLY A 1 130 ? -11.398 -1.263 19.642 1.00 15.07 133 GLY A CA 1
ATOM 1849 C C . GLY A 1 130 ? -12.454 -2.337 19.797 1.00 12.78 133 GLY A C 1
ATOM 1850 O O . GLY A 1 130 ? -12.369 -3.109 20.745 1.00 13.76 133 GLY A O 1
ATOM 1854 N N . TYR A 1 131 ? -13.452 -2.403 18.919 1.00 12.75 134 TYR A N 1
ATOM 1855 C CA . TYR A 1 131 ? -14.551 -3.332 19.193 1.00 13.26 134 TYR A CA 1
ATOM 1856 C C . TYR A 1 131 ? -14.102 -4.797 19.093 1.00 12.43 134 TYR A C 1
ATOM 1857 O O . TYR A 1 131 ? -14.385 -5.577 20.003 1.00 11.65 134 TYR A O 1
ATOM 1875 N N . PRO A 1 132 ? -13.401 -5.181 18.013 1.00 11.66 135 PRO A N 1
ATOM 1876 C CA . PRO A 1 132 ? -12.980 -6.591 17.976 1.00 13.39 135 PRO A CA 1
ATOM 1877 C C . PRO A 1 132 ? -12.044 -6.954 19.121 1.00 12.61 135 PRO A C 1
ATOM 1878 O O . PRO A 1 132 ? -12.051 -8.060 19.618 1.00 12.51 135 PRO A O 1
ATOM 1889 N N . GLN A 1 133 ? -11.213 -6.000 19.558 1.00 12.16 136 GLN A N 1
ATOM 1890 C CA . GLN A 1 133 ? -10.329 -6.235 20.709 1.00 12.81 136 GLN A CA 1
ATOM 1891 C C . GLN A 1 133 ? -11.099 -6.422 21.999 1.00 12.69 136 GLN A C 1
ATOM 1892 O O . GLN A 1 133 ? -10.738 -7.275 22.816 1.00 13.17 136 GLN A O 1
ATOM 1906 N N . ALA A 1 134 ? -12.140 -5.622 22.195 1.00 12.20 137 ALA A N 1
ATOM 1907 C CA . ALA A 1 134 ? -13.011 -5.778 23.358 1.00 12.86 137 ALA A CA 1
ATOM 1908 C C . ALA A 1 134 ? -13.703 -7.138 23.368 1.00 11.86 137 ALA A C 1
ATOM 1909 O O . ALA A 1 134 ? -13.806 -7.790 24.417 1.00 12.51 137 ALA A O 1
ATOM 1916 N N . LEU A 1 135 ? -14.194 -7.560 22.203 1.00 11.18 138 LEU A N 1
ATOM 1917 C CA . LEU A 1 135 ? -14.809 -8.881 22.091 1.00 12.55 138 LEU A CA 1
ATOM 1918 C C . LEU A 1 135 ? -13.817 -9.967 22.471 1.00 12.54 138 LEU A C 1
ATOM 1919 O O . LEU A 1 135 ? -14.124 -10.861 23.252 1.00 12.48 138 LEU A O 1
ATOM 1935 N N . TRP A 1 136 ? -12.608 -9.901 21.922 1.00 12.62 139 TRP A N 1
ATOM 1936 C CA . TRP A 1 136 ? -11.602 -10.892 22.235 1.00 12.33 139 TRP A CA 1
ATOM 1937 C C . TRP A 1 136 ? -11.283 -10.906 23.737 1.00 12.05 139 TRP A C 1
ATOM 1938 O O . TRP A 1 136 ? -11.254 -11.979 24.362 1.00 13.04 139 TRP A O 1
ATOM 1959 N N . LEU A 1 137 ? -11.065 -9.729 24.324 1.00 12.19 140 LEU A N 1
ATOM 1960 C CA . LEU A 1 137 ? -10.668 -9.698 25.720 1.00 12.69 140 LEU A CA 1
ATOM 1961 C C . LEU A 1 137 ? -11.768 -10.269 26.586 1.00 11.90 140 LEU A C 1
ATOM 1962 O O . LEU A 1 137 ? -11.517 -11.066 27.501 1.00 13.43 140 LEU A O 1
ATOM 1978 N N . GLY A 1 138 ? -12.990 -9.860 26.325 1.00 11.53 141 GLY A N 1
ATOM 1979 C CA . GLY A 1 138 ? -14.107 -10.367 27.095 1.00 12.29 141 GLY A CA 1
ATOM 1980 C C . GLY A 1 138 ? -14.321 -11.860 26.970 1.00 12.29 141 GLY A C 1
ATOM 1981 O O . GLY A 1 138 ? -14.583 -12.568 27.947 1.00 12.95 141 GLY A O 1
ATOM 1985 N N . MET A 1 139 ? -14.197 -12.371 25.747 1.00 11.42 142 MET A N 1
ATOM 1986 C CA . MET A 1 139 ? -14.355 -13.799 25.526 1.00 12.89 142 MET A CA 1
ATOM 1987 C C . MET A 1 139 ? -13.208 -14.587 26.151 1.00 12.56 142 MET A C 1
ATOM 1988 O O . MET A 1 139 ? -13.410 -15.684 26.663 1.00 14.07 142 MET A O 1
ATOM 2002 N N . ASN A 1 140 ? -11.998 -14.020 26.145 1.00 13.14 143 ASN A N 1
ATOM 2003 C CA . ASN A 1 140 ? -10.874 -14.635 26.830 1.00 15.29 143 ASN A CA 1
ATOM 2004 C C . ASN A 1 140 ? -11.144 -14.716 28.345 1.00 13.12 143 ASN A C 1
ATOM 2005 O O . ASN A 1 140 ? -10.872 -15.772 28.947 1.00 15.79 143 ASN A O 1
ATOM 2016 N N . LEU A 1 141 ? -11.712 -13.675 28.934 1.00 14.36 144 LEU A N 1
ATOM 2017 C CA . LEU A 1 141 ? -12.034 -13.708 30.369 1.00 15.19 144 LEU A CA 1
ATOM 2018 C C . LEU A 1 141 ? -13.002 -14.867 30.675 1.00 15.03 144 LEU A C 1
ATOM 2019 O O . LEU A 1 141 ? -12.855 -15.573 31.671 1.00 16.17 144 LEU A O 1
ATOM 2035 N N . ILE A 1 142 ? -13.988 -15.070 29.816 1.00 13.26 145 ILE A N 1
ATOM 2036 C CA . ILE A 1 142 ? -14.969 -16.113 30.025 1.00 13.59 145 ILE A CA 1
ATOM 2037 C C . ILE A 1 142 ? -14.341 -17.483 29.796 1.00 16.15 145 ILE A C 1
ATOM 2038 O O . ILE A 1 142 ? -14.501 -18.386 30.617 1.00 16.54 145 ILE A O 1
ATOM 2054 N N . GLN A 1 143 ? -13.591 -17.652 28.720 1.00 13.52 146 GLN A N 1
ATOM 2055 C CA . GLN A 1 143 ? -12.958 -18.938 28.448 1.00 15.96 146 GLN A CA 1
ATOM 2056 C C . GLN A 1 143 ? -12.029 -19.404 29.576 1.00 16.77 146 GLN A C 1
ATOM 2057 O O . GLN A 1 143 ? -11.959 -20.616 29.844 1.00 20.73 146 GLN A O 1
ATOM 2071 N N . THR A 1 144 ? -11.315 -18.450 30.184 1.00 16.40 147 THR A N 1
ATOM 2072 C CA . THR A 1 144 ? -10.299 -18.715 31.223 1.00 18.88 147 THR A CA 1
ATOM 2073 C C . THR A 1 144 ? -10.903 -18.795 32.616 1.00 23.01 147 THR A C 1
ATOM 2074 O O . THR A 1 144 ? -10.176 -18.970 33.617 1.00 24.83 147 THR A O 1
ATOM 2085 N N . GLY A 1 145 ? -12.228 -18.660 32.693 1.00 19.39 148 GLY A N 1
ATOM 2086 C CA . GLY A 1 145 ? -12.942 -18.808 33.951 1.00 21.34 148 GLY A CA 1
ATOM 2087 C C . GLY A 1 145 ? -12.841 -17.614 34.879 1.00 19.19 148 GLY A C 1
ATOM 2088 O O . GLY A 1 145 ? -13.123 -17.731 36.071 1.00 22.43 148 GLY A O 1
ATOM 2092 N N . ALA A 1 146 ? -12.380 -16.478 34.371 1.00 17.35 149 ALA A N 1
ATOM 2093 C CA . ALA A 1 146 ? -12.353 -15.261 35.173 1.00 17.02 149 ALA A CA 1
ATOM 2094 C C . ALA A 1 146 ? -13.758 -14.632 35.265 1.00 16.46 149 ALA A C 1
ATOM 2095 O O . ALA A 1 146 ? -14.013 -13.767 36.115 1.00 19.24 149 ALA A O 1
ATOM 2102 N N . ALA A 1 147 ? -14.672 -15.080 34.406 1.00 15.18 150 ALA A N 1
ATOM 2103 C CA . ALA A 1 147 ? -16.011 -14.497 34.303 1.00 14.69 150 ALA A CA 1
ATOM 2104 C C . ALA A 1 147 ? -16.981 -15.460 33.654 1.00 15.12 150 ALA A C 1
ATOM 2105 O O . ALA A 1 147 ? -16.576 -16.330 32.899 1.00 15.88 150 ALA A O 1
ATOM 2112 N N . LYS A 1 148 ? -18.271 -15.279 33.931 1.00 13.28 151 LYS A N 1
ATOM 2113 C CA . LYS A 1 148 ? -19.346 -15.957 33.208 1.00 14.06 151 LYS A CA 1
ATOM 2114 C C . LYS A 1 148 ? -20.165 -14.954 32.396 1.00 13.83 151 LYS A C 1
ATOM 2115 O O . LYS A 1 148 ? -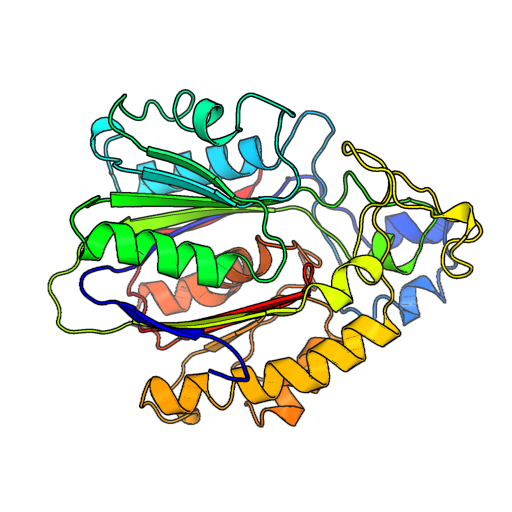20.726 -15.314 31.358 1.00 13.82 151 LYS A O 1
ATOM 2119 N N . ARG A 1 149 ? -20.264 -13.719 32.883 1.00 12.75 152 ARG A N 1
ATOM 2120 C CA . ARG A 1 149 ? -20.987 -12.644 32.201 1.00 12.57 152 ARG A CA 1
ATOM 2121 C C . ARG A 1 149 ? -20.122 -11.391 32.210 1.00 11.61 152 ARG A C 1
ATOM 2122 O O . ARG A 1 149 ? -19.636 -10.963 33.246 1.00 12.26 152 ARG A O 1
ATOM 2143 N N . VAL A 1 150 ? -19.954 -10.802 31.028 1.00 11.80 153 VAL A N 1
ATOM 2144 C CA . VAL A 1 150 ? -19.098 -9.640 30.799 1.00 10.76 153 VAL A CA 1
ATOM 2145 C C . VAL A 1 150 ? -19.902 -8.589 30.047 1.00 12.64 153 VAL A C 1
ATOM 2146 O O . VAL A 1 150 ? -20.622 -8.922 29.096 1.00 12.06 153 VAL A O 1
ATOM 2159 N N . LEU A 1 151 ? -19.785 -7.337 30.480 1.00 11.16 154 LEU A N 1
ATOM 2160 C CA . LEU A 1 151 ? -20.329 -6.191 29.754 1.00 11.25 154 LEU A CA 1
ATOM 2161 C C . LEU A 1 151 ? -19.198 -5.399 29.107 1.00 10.59 154 LEU A C 1
ATOM 2162 O O . LEU A 1 151 ? -18.207 -5.055 29.754 1.00 12.37 154 LEU A O 1
ATOM 2178 N N . LEU A 1 152 ? -19.363 -5.126 27.807 1.00 10.60 155 LEU A N 1
ATOM 2179 C CA . LEU A 1 152 ? -18.446 -4.293 27.065 1.00 10.97 155 LEU A CA 1
ATOM 2180 C C . LEU A 1 152 ? -19.128 -2.984 26.759 1.00 10.54 155 LEU A C 1
ATOM 2181 O O . LEU A 1 152 ? -20.070 -2.933 25.957 1.00 11.06 155 LEU A O 1
ATOM 2197 N N . ALA A 1 153 ? -18.654 -1.930 27.408 1.00 10.60 156 ALA A N 1
ATOM 2198 C CA . ALA A 1 153 ? -19.177 -0.583 27.229 1.00 10.85 156 ALA A CA 1
ATOM 2199 C C . ALA A 1 153 ? -18.242 0.120 26.263 1.00 11.34 156 ALA A C 1
ATOM 2200 O O . ALA A 1 153 ? -17.105 0.453 26.612 1.00 11.80 156 ALA A O 1
ATOM 2207 N N . VAL A 1 154 ? -18.661 0.290 25.007 1.00 10.70 157 VAL A N 1
ATOM 2208 C CA . VAL A 1 154 ? -17.796 0.776 23.949 1.00 11.19 157 VAL A CA 1
ATOM 2209 C C . VAL A 1 154 ? -18.472 2.016 23.364 1.00 11.90 157 VAL A C 1
ATOM 2210 O O . VAL A 1 154 ? -19.582 1.934 22.817 1.00 12.11 157 VAL A O 1
ATOM 2223 N N . GLY A 1 155 ? -17.848 3.179 23.529 1.00 12.34 158 GLY A N 1
ATOM 2224 C CA . GLY A 1 155 ? -18.526 4.409 23.146 1.00 12.75 158 GLY A CA 1
ATOM 2225 C C . GLY A 1 155 ? -17.585 5.585 23.087 1.00 12.77 158 GLY A C 1
ATOM 2226 O O . GLY A 1 155 ? -16.467 5.547 23.604 1.00 12.61 158 GLY A O 1
ATOM 2230 N N . ASP A 1 156 ? -18.049 6.660 22.465 1.00 11.21 159 ASP A N 1
ATOM 2231 C CA . ASP A 1 156 ? -17.225 7.855 22.332 1.00 11.92 159 ASP A CA 1
ATOM 2232 C C . ASP A 1 156 ? -18.117 9.049 22.063 1.00 13.43 159 ASP A C 1
ATOM 2233 O O . ASP A 1 156 ? -19.219 8.907 21.494 1.00 14.64 159 ASP A O 1
ATOM 2242 N N . THR A 1 157 ? -17.631 10.225 22.430 1.00 12.12 160 THR A N 1
ATOM 2243 C CA . THR A 1 157 ? -18.239 11.479 21.982 1.00 12.44 160 THR A CA 1
ATOM 2244 C C . THR A 1 157 ? -17.131 12.298 21.303 1.00 11.56 160 THR A C 1
ATOM 2245 O O . THR A 1 157 ? -16.676 13.314 21.812 1.00 12.58 160 THR A O 1
ATOM 2256 N N . ILE A 1 158 ? -16.684 11.847 20.135 1.00 12.52 161 ILE A N 1
ATOM 2257 C CA . ILE A 1 158 ? -15.595 12.526 19.441 1.00 14.03 161 ILE A CA 1
ATOM 2258 C C . ILE A 1 158 ? -15.992 13.940 19.051 1.00 13.90 161 ILE A C 1
ATOM 2259 O O . ILE A 1 158 ? -15.125 14.797 18.836 1.00 13.71 161 ILE A O 1
ATOM 2275 N N . SER A 1 159 ? -17.285 14.233 18.963 1.00 13.05 162 SER A N 1
ATOM 2276 C CA . SER A 1 159 ? -17.699 15.600 18.644 1.00 14.29 162 SER A CA 1
ATOM 2277 C C . SER A 1 159 ? -17.074 16.622 19.608 1.00 14.45 162 SER A C 1
ATOM 2278 O O . SER A 1 159 ? -16.830 17.772 19.212 1.00 16.30 162 SER A O 1
ATOM 2286 N N . LYS A 1 160 ? -16.759 16.202 20.830 1.00 13.74 163 LYS A N 1
ATOM 2287 C CA . LYS A 1 160 ? -16.236 17.102 21.845 1.00 14.74 163 LYS A CA 1
ATOM 2288 C C . LYS A 1 160 ? -14.757 17.461 21.627 1.00 16.40 163 LYS A C 1
ATOM 2289 O O . LYS A 1 160 ? -14.206 18.298 22.337 1.00 18.56 163 LYS A O 1
ATOM 2308 N N A MET A 1 161 ? -14.086 16.869 20.652 0.36 14.92 164 MET A N 1
ATOM 2309 N N B MET A 1 161 ? -14.122 16.760 20.693 0.64 13.39 164 MET A N 1
ATOM 2310 C CA A MET A 1 161 ? -12.683 17.250 20.425 0.36 14.42 164 MET A CA 1
ATOM 2311 C CA B MET A 1 161 ? -12.705 16.998 20.363 0.64 14.43 164 MET A CA 1
ATOM 2312 C C A MET A 1 161 ? -12.444 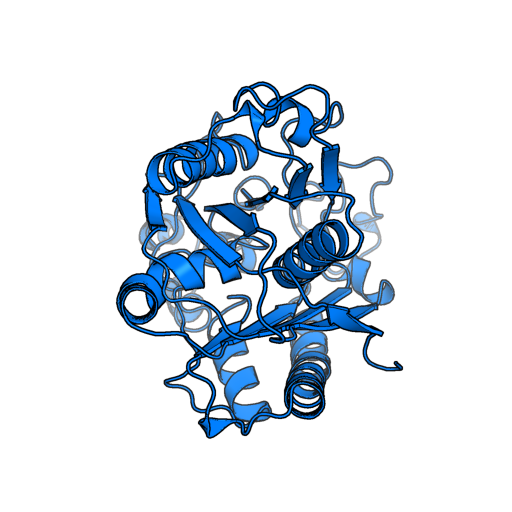17.796 19.030 0.36 15.76 164 MET A C 1
ATOM 2313 C C B MET A 1 161 ? -12.473 17.553 18.961 0.64 14.30 164 MET A C 1
ATOM 2314 O O A MET A 1 161 ? -11.301 18.005 18.605 0.36 13.76 164 MET A O 1
ATOM 2315 O O B MET A 1 161 ? -11.334 17.587 18.487 0.64 16.14 164 MET A O 1
ATOM 2342 N N . ILE A 1 162 ? -13.527 18.036 18.312 1.00 15.00 165 ILE A N 1
ATOM 2343 C CA . ILE A 1 162 ? -13.418 18.552 16.951 1.00 16.99 165 ILE A CA 1
ATOM 2344 C C . ILE A 1 162 ? -13.252 20.060 16.924 1.00 18.71 165 ILE A C 1
ATOM 2345 O O . ILE A 1 162 ? -13.937 20.792 17.643 1.00 20.66 165 ILE A O 1
ATOM 2361 N N . ASP A 1 163 ? -12.322 20.523 16.102 1.00 17.28 166 ASP A N 1
ATOM 2362 C CA . ASP A 1 163 ? -12.148 21.937 15.848 1.00 21.35 166 ASP A CA 1
ATOM 2363 C C . ASP A 1 163 ? -13.242 22.378 14.882 1.00 20.03 166 ASP A C 1
ATOM 2364 O O . ASP A 1 163 ? -13.277 21.901 13.751 1.00 19.83 166 ASP A O 1
ATOM 2373 N N . PRO A 1 164 ? -14.144 23.279 15.309 1.00 21.30 167 PRO A N 1
ATOM 2374 C CA . PRO A 1 164 ? -15.268 23.647 14.436 1.00 23.75 167 PRO A CA 1
ATOM 2375 C C . PRO A 1 164 ? -14.838 24.382 13.175 1.00 23.61 167 PRO A C 1
ATOM 2376 O O . PRO A 1 164 ? -15.666 24.535 12.270 1.00 24.94 167 PRO A O 1
ATOM 2387 N N . THR A 1 165 ? -13.591 24.845 13.097 1.00 21.07 168 THR A N 1
ATOM 2388 C CA . THR A 1 165 ? -13.119 25.491 11.865 1.00 22.64 168 THR A CA 1
ATOM 2389 C C . THR A 1 165 ? -12.502 24.492 10.887 1.00 23.12 168 THR A C 1
ATOM 2390 O O . THR A 1 165 ? -12.158 24.859 9.767 1.00 26.82 168 THR A O 1
ATOM 2401 N N . ASP A 1 166 ? -12.366 23.234 11.297 1.00 22.10 169 ASP A N 1
ATOM 2402 C CA . ASP A 1 166 ? -11.834 22.214 10.405 1.00 23.24 169 ASP A CA 1
ATOM 2403 C C . ASP A 1 166 ? -12.963 21.449 9.708 1.00 21.28 169 ASP A C 1
ATOM 2404 O O . ASP A 1 166 ? -13.719 20.724 10.329 1.00 21.36 169 ASP A O 1
ATOM 2413 N N . ARG A 1 167 ? -13.047 21.583 8.396 1.00 24.86 170 ARG A N 1
ATOM 2414 C CA . ARG A 1 167 ? -14.172 21.032 7.646 1.00 25.85 170 ARG A CA 1
ATOM 2415 C C . ARG A 1 167 ? -14.179 19.503 7.635 1.00 22.50 170 ARG A C 1
ATOM 2416 O O . ARG A 1 167 ? -15.218 18.863 7.843 1.00 22.27 170 ARG A O 1
ATOM 2437 N N . SER A 1 168 ? -13.008 18.909 7.443 1.00 25.42 171 SER A N 1
ATOM 2438 C CA . SER A 1 168 ? -12.911 17.468 7.250 1.00 29.19 171 SER A CA 1
ATOM 2439 C C . SER A 1 168 ? -13.405 16.707 8.469 1.00 24.35 171 SER A C 1
ATOM 2440 O O . SER A 1 168 ? -14.153 15.736 8.341 1.00 27.84 171 SER A O 1
ATOM 2448 N N . THR A 1 169 ? -13.000 17.151 9.653 1.00 20.99 172 THR A N 1
ATOM 2449 C CA . THR A 1 169 ? -13.382 16.464 10.868 1.00 20.84 172 THR A CA 1
ATOM 2450 C C . THR A 1 169 ? -14.776 16.893 11.334 1.00 16.07 172 THR A C 1
ATOM 2451 O O . THR A 1 169 ? -15.524 16.076 11.850 1.00 16.58 172 THR A O 1
ATOM 2462 N N . SER A 1 170 ? -15.118 18.168 11.131 1.00 16.95 173 SER A N 1
ATOM 2463 C CA . SER A 1 170 ? -16.415 18.682 11.583 1.00 16.71 173 SER A CA 1
ATOM 2464 C C . SER A 1 170 ? -17.588 17.972 10.945 1.00 16.23 173 SER A C 1
ATOM 2465 O O . SER A 1 170 ? -18.607 17.729 11.595 1.00 17.77 173 SER A O 1
ATOM 2473 N N . LEU A 1 171 ? -17.480 17.647 9.663 1.00 16.05 174 LEU A N 1
ATOM 2474 C CA . LEU A 1 171 ? -18.583 17.025 8.950 1.00 16.66 174 LEU A CA 1
ATOM 2475 C C . LEU A 1 171 ? -18.637 15.510 9.132 1.00 15.90 174 LEU A C 1
ATOM 2476 O O . LEU A 1 171 ? -19.629 14.873 8.777 1.00 16.58 174 LEU A O 1
ATOM 2492 N N . LEU A 1 172 ? -17.579 14.925 9.674 1.00 14.62 175 LEU A N 1
ATOM 2493 C CA . LEU A 1 172 ? -17.411 13.486 9.682 1.00 14.21 175 LEU A CA 1
ATOM 2494 C C . LEU A 1 172 ? -17.954 12.753 10.902 1.00 13.55 175 LEU A C 1
ATOM 2495 O O . LEU A 1 172 ? -18.586 11.716 10.783 1.00 13.66 175 LEU A O 1
ATOM 2511 N N . PHE A 1 173 ? -17.697 13.292 12.083 1.00 12.71 176 PHE A N 1
ATOM 2512 C CA . PHE A 1 173 ? -17.904 12.531 13.316 1.00 13.38 176 PHE A CA 1
ATOM 2513 C C . PHE A 1 173 ? -19.256 12.745 13.979 1.00 12.61 176 PHE A C 1
ATOM 2514 O O . PHE A 1 173 ? -19.766 13.876 14.080 1.00 14.34 176 PHE A O 1
ATOM 2531 N N . GLY A 1 174 ? -19.802 11.643 14.470 1.00 11.87 177 GLY A N 1
ATOM 2532 C CA . GLY A 1 174 ? -20.983 11.637 15.309 1.00 12.60 177 GLY A CA 1
ATOM 2533 C C . GLY A 1 174 ? -20.675 10.897 16.600 1.00 12.85 177 GLY A C 1
ATOM 2534 O O . GLY A 1 174 ? -19.591 10.317 16.749 1.00 12.92 177 GLY A O 1
ATOM 2538 N N . ASP A 1 175 ? -21.641 10.891 17.512 1.00 11.60 178 ASP A N 1
ATOM 2539 C CA . ASP A 1 175 ? -21.468 10.315 18.839 1.00 10.80 178 ASP A CA 1
ATOM 2540 C C . ASP A 1 175 ? -22.399 9.125 19.068 1.00 11.03 178 ASP A C 1
ATOM 2541 O O . ASP A 1 175 ? -23.541 9.126 18.616 1.00 11.87 178 ASP A O 1
ATOM 2550 N N . ALA A 1 176 ? -21.886 8.092 19.728 1.00 11.45 179 ALA A N 1
ATOM 2551 C CA . ALA A 1 176 ? -22.701 6.960 20.146 1.00 12.07 179 ALA A CA 1
ATOM 2552 C C . ALA A 1 176 ? -22.044 6.214 21.301 1.00 12.08 179 ALA A C 1
ATOM 2553 O O . ALA A 1 176 ? -20.829 6.249 21.455 1.00 11.89 179 ALA A O 1
ATOM 2560 N N . GLY A 1 177 ? -22.854 5.509 22.082 1.00 12.49 180 GLY A N 1
ATOM 2561 C CA . GLY A 1 177 ? -22.363 4.624 23.121 1.00 12.14 180 GLY A CA 1
ATOM 2562 C C . GLY A 1 177 ? -23.083 3.293 23.020 1.00 12.25 180 GLY A C 1
ATOM 2563 O O . GLY A 1 177 ? -24.239 3.251 22.616 1.00 15.97 180 GLY A O 1
ATOM 2567 N N . THR A 1 178 ? -22.410 2.204 23.376 1.00 11.31 181 THR A N 1
ATOM 2568 C CA . THR A 1 178 ? -23.004 0.875 23.219 1.00 11.14 181 THR A CA 1
ATOM 2569 C C . THR A 1 178 ? -22.638 -0.008 24.388 1.00 11.10 181 THR A C 1
ATOM 2570 O O . THR A 1 178 ? -21.639 0.206 25.087 1.00 11.56 181 THR A O 1
ATOM 2581 N N . MET A 1 179 ? -23.487 -1.004 24.625 1.00 11.00 182 MET A N 1
ATOM 2582 C CA . MET A 1 179 ? -23.200 -2.054 25.584 1.00 10.91 182 MET A CA 1
ATOM 2583 C C . MET A 1 179 ? -23.450 -3.402 24.926 1.00 11.11 182 MET A C 1
ATOM 2584 O O . MET A 1 179 ? -24.521 -3.616 24.371 1.00 12.24 182 MET A O 1
ATOM 2598 N N . THR A 1 180 ? -22.465 -4.290 25.022 1.00 10.56 183 THR A N 1
ATOM 2599 C CA . THR A 1 180 ? -22.528 -5.654 24.507 1.00 12.28 183 THR A CA 1
ATOM 2600 C C . THR A 1 180 ? -22.406 -6.613 25.674 1.00 11.89 183 THR A C 1
ATOM 2601 O O . THR A 1 180 ? -21.534 -6.440 26.545 1.00 12.21 183 THR A O 1
ATOM 2612 N N . ALA A 1 181 ? -23.282 -7.612 25.717 1.00 11.49 184 ALA A N 1
ATOM 2613 C CA . ALA A 1 181 ? -23.262 -8.651 26.752 1.00 12.45 184 ALA A CA 1
ATOM 2614 C C . ALA A 1 181 ? -22.597 -9.878 26.182 1.00 11.88 184 ALA A C 1
ATOM 2615 O O . ALA A 1 181 ? -22.936 -10.313 25.084 1.00 12.56 184 ALA A O 1
ATOM 2622 N N . LEU A 1 182 ? -21.680 -10.452 26.948 1.00 11.88 185 LEU A N 1
ATOM 2623 C CA . LEU A 1 182 ? -21.054 -11.724 26.627 1.00 12.25 185 LEU A CA 1
ATOM 2624 C C . LEU A 1 182 ? -21.373 -12.719 27.726 1.00 12.83 185 LEU A C 1
ATOM 2625 O O . LEU A 1 182 ? -21.401 -12.364 28.891 1.00 12.73 185 LEU A O 1
ATOM 2641 N N . GLU A 1 183 ? -21.574 -13.980 27.357 1.00 13.24 186 GLU A N 1
ATOM 2642 C CA . GLU A 1 183 ? -21.879 -15.034 28.330 1.00 13.94 186 GLU A CA 1
ATOM 2643 C C . GLU A 1 183 ? -21.204 -16.352 27.964 1.00 14.54 186 GLU A C 1
ATOM 2644 O O . GLU A 1 183 ? -21.007 -16.669 26.795 1.00 14.70 186 GLU A O 1
ATOM 2656 N N A THR A 1 184 ? -20.855 -17.122 28.980 0.69 15.03 187 THR A N 1
ATOM 2657 N N B THR A 1 184 ? -21.054 -17.170 29.023 0.31 15.94 187 THR A N 1
ATOM 2658 C CA A THR A 1 184 ? -20.417 -18.488 28.803 0.69 17.11 187 THR A CA 1
ATOM 2659 C CA B THR A 1 184 ? -20.665 -18.549 28.833 0.31 17.25 187 THR A CA 1
ATOM 2660 C C A THR A 1 184 ? -21.426 -19.242 27.910 0.69 17.92 187 THR A C 1
ATOM 2661 C C B THR A 1 184 ? -21.506 -19.158 27.743 0.31 17.57 187 THR A C 1
ATOM 2662 O O A THR A 1 184 ? -22.649 -19.067 28.032 0.69 18.95 187 THR A O 1
ATOM 2663 O O B THR A 1 184 ? -22.692 -18.844 27.588 0.31 18.69 187 THR A O 1
ATOM 2684 N N . SER A 1 185 ? -20.899 -20.058 26.990 1.00 19.84 188 SER A N 1
ATOM 2685 C CA . SER A 1 185 ? -21.677 -20.860 26.050 1.00 20.58 188 SER A CA 1
ATOM 2686 C C . SER A 1 185 ? -21.108 -22.268 26.011 1.00 24.36 188 SER A C 1
ATOM 2687 O O . SER A 1 185 ? -19.909 -22.458 26.199 1.00 23.56 188 SER A O 1
ATOM 2695 N N . ASN A 1 186 ? -21.969 -23.246 25.745 1.00 29.46 189 ASN A N 1
ATOM 2696 C CA . ASN A 1 186 ? -21.586 -24.661 25.813 1.00 35.81 189 ASN A CA 1
ATOM 2697 C C . ASN A 1 186 ? -21.183 -25.311 24.484 1.00 38.62 189 ASN A C 1
ATOM 2698 O O . ASN A 1 186 ? -20.559 -26.372 24.478 1.00 41.90 189 ASN A O 1
ATOM 2702 N N . GLY A 1 187 ? -21.541 -24.704 23.363 1.00 36.06 190 GLY A N 1
ATOM 2703 C CA . GLY A 1 187 ? -21.190 -25.288 22.077 1.00 42.03 190 GLY A CA 1
ATOM 2704 C C . GLY A 1 187 ? -19.685 -25.380 21.842 1.00 41.42 190 GLY A C 1
ATOM 2705 O O . GLY A 1 187 ? -18.880 -24.900 22.648 1.00 43.52 190 GLY A O 1
ATOM 2709 N N . ASP A 1 188 ? -19.306 -25.998 20.726 1.00 39.50 191 ASP A N 1
ATOM 2710 C CA . ASP A 1 188 ? -17.903 -26.070 20.324 1.00 39.51 191 ASP A CA 1
ATOM 2711 C C . ASP A 1 188 ? -17.520 -24.945 19.342 1.00 34.75 191 ASP A C 1
ATOM 2712 O O . ASP A 1 188 ? -16.437 -24.971 18.759 1.00 37.92 191 ASP A O 1
ATOM 2716 N N . ALA A 1 189 ? -18.392 -23.955 19.169 1.00 29.10 192 ALA A N 1
ATOM 2717 C CA . ALA A 1 189 ? -18.151 -22.908 18.173 1.00 28.77 192 ALA A CA 1
ATOM 2718 C C . ALA A 1 189 ? -16.935 -22.062 18.573 1.00 30.68 192 ALA A C 1
ATOM 2719 O O . ALA A 1 189 ? -16.779 -21.722 19.753 1.00 29.54 192 ALA A O 1
ATOM 2726 N N . ALA A 1 190 ? -16.076 -21.724 17.607 1.00 25.31 193 ALA A N 1
ATOM 2727 C CA . ALA A 1 190 ? -14.891 -20.905 17.898 1.00 21.27 193 ALA A CA 1
ATOM 2728 C C . ALA A 1 190 ? -15.011 -19.496 17.320 1.00 22.79 193 ALA A C 1
ATOM 2729 O O . ALA A 1 190 ? -15.654 -19.292 16.284 1.00 26.31 193 ALA A O 1
ATOM 2736 N N . ALA A 1 191 ? -14.371 -18.536 17.976 1.00 17.37 194 ALA A N 1
ATOM 2737 C CA . ALA A 1 191 ? -14.242 -17.189 17.454 1.00 15.64 194 ALA A CA 1
ATOM 2738 C C . ALA A 1 191 ? -12.774 -16.943 17.134 1.00 16.97 194 ALA A C 1
ATOM 2739 O O . ALA A 1 191 ? -11.891 -17.394 17.869 1.00 18.00 194 ALA A O 1
ATOM 2746 N N . HIS A 1 192 ? -12.509 -16.238 16.042 1.00 15.38 195 HIS A N 1
ATOM 2747 C CA . HIS A 1 192 ? -11.146 -15.947 15.597 1.00 15.54 195 HIS A CA 1
ATOM 2748 C C . HIS A 1 192 ? -10.932 -14.445 15.509 1.00 15.70 195 HIS A C 1
ATOM 2749 O O . HIS A 1 192 ? -11.836 -13.695 15.104 1.00 15.84 195 HIS A O 1
ATOM 2763 N N . PHE A 1 193 ? -9.736 -13.999 15.893 1.00 14.32 196 PHE A N 1
ATOM 2764 C CA . PHE A 1 193 ? -9.399 -12.587 15.964 1.00 14.31 196 PHE A CA 1
ATOM 2765 C C . PHE A 1 193 ? -7.980 -12.382 15.467 1.00 13.79 196 PHE A C 1
ATOM 2766 O O . PHE A 1 193 ? -7.129 -13.264 15.604 1.00 15.16 196 PHE A O 1
ATOM 2783 N N . ILE A 1 194 ? -7.740 -11.209 14.886 1.00 13.41 197 ILE A N 1
ATOM 2784 C CA . ILE A 1 194 ? -6.386 -10.758 14.538 1.00 13.42 197 ILE A CA 1
ATOM 2785 C C . ILE A 1 194 ? -6.232 -9.347 15.062 1.00 14.50 197 ILE A C 1
ATOM 2786 O O . ILE A 1 194 ? -7.138 -8.522 14.905 1.00 14.16 197 ILE A O 1
ATOM 2802 N N . ILE A 1 195 ? -5.136 -9.070 15.765 1.00 13.81 198 ILE A N 1
ATOM 2803 C CA . ILE A 1 195 ? -4.920 -7.752 16.364 1.00 13.44 198 ILE A CA 1
ATOM 2804 C C . ILE A 1 195 ? -3.518 -7.259 16.048 1.00 12.22 198 ILE A C 1
ATOM 2805 O O . ILE A 1 195 ? -2.540 -7.963 16.334 1.00 13.55 198 ILE A O 1
ATOM 2821 N N . GLY A 1 196 ? -3.397 -6.090 15.419 1.00 12.69 199 GLY A N 1
ATOM 2822 C CA . GLY A 1 196 ? -2.107 -5.535 15.048 1.00 13.23 199 GLY A CA 1
ATOM 2823 C C . GLY A 1 196 ? -1.936 -4.096 15.479 1.00 13.13 199 GLY A C 1
ATOM 2824 O O . GLY A 1 196 ? -2.920 -3.393 15.694 1.00 14.33 199 GLY A O 1
ATOM 2828 N N . ALA A 1 197 ? -0.690 -3.647 15.547 1.00 13.96 200 ALA A N 1
ATOM 2829 C CA . ALA A 1 197 ? -0.351 -2.308 16.040 1.00 15.01 200 ALA A CA 1
ATOM 2830 C C . ALA A 1 197 ? 0.834 -1.766 15.263 1.00 13.42 200 ALA A C 1
ATOM 2831 O O . ALA A 1 197 ? 1.751 -2.514 14.919 1.00 14.52 200 ALA A O 1
ATOM 2838 N N . ASP A 1 198 ? 0.812 -0.470 14.954 1.00 13.41 201 ASP A N 1
ATOM 2839 C CA . ASP A 1 198 ? 1.995 0.214 14.413 1.00 14.62 201 ASP A CA 1
ATOM 2840 C C . ASP A 1 198 ? 2.027 1.648 14.936 1.00 14.91 201 ASP A C 1
ATOM 2841 O O . ASP A 1 198 ? 1.501 2.579 14.300 1.00 14.33 201 ASP A O 1
ATOM 2850 N N . GLY A 1 199 ? 2.666 1.820 16.085 1.00 14.47 202 GLY A N 1
ATOM 2851 C CA . GLY A 1 199 ? 2.776 3.120 16.728 1.00 14.40 202 GLY A CA 1
ATOM 2852 C C . GLY A 1 199 ? 3.536 4.183 15.945 1.00 13.95 202 GLY A C 1
ATOM 2853 O O . GLY A 1 199 ? 3.487 5.353 16.340 1.00 15.86 202 GLY A O 1
ATOM 2857 N N . LYS A 1 200 ? 4.210 3.832 14.850 1.00 14.45 203 LYS A N 1
ATOM 2858 C CA . LYS A 1 200 ? 4.786 4.852 13.969 1.00 15.19 203 LYS A CA 1
ATOM 2859 C C . LYS A 1 200 ? 3.693 5.749 13.364 1.00 16.00 203 LYS A C 1
ATOM 2860 O O . LYS A 1 200 ? 3.976 6.864 12.910 1.00 18.26 203 LYS A O 1
ATOM 2879 N N . GLY A 1 201 ? 2.456 5.270 13.339 1.00 14.99 204 GLY A N 1
ATOM 2880 C CA . GLY A 1 201 ? 1.334 6.082 12.890 1.00 15.61 204 GLY A CA 1
ATOM 2881 C C . GLY A 1 201 ? 0.731 7.039 13.908 1.00 15.62 204 GLY A C 1
ATOM 2882 O O . GLY A 1 201 ? -0.254 7.724 13.603 1.00 14.76 204 GLY A O 1
ATOM 2886 N N . ALA A 1 202 ? 1.284 7.092 15.111 1.00 15.06 205 ALA A N 1
ATOM 2887 C CA . ALA A 1 202 ? 0.725 7.944 16.155 1.00 15.40 205 ALA A CA 1
ATOM 2888 C C . ALA A 1 202 ? 0.511 9.376 15.672 1.00 16.12 205 ALA A C 1
ATOM 2889 O O . ALA A 1 202 ? -0.555 9.954 15.901 1.00 16.31 205 ALA A O 1
ATOM 2896 N N . ARG A 1 203 ? 1.513 9.954 15.023 1.00 15.58 206 ARG A N 1
ATOM 2897 C CA . ARG A 1 203 ? 1.466 11.358 14.609 1.00 16.16 206 ARG A CA 1
ATOM 2898 C C . ARG A 1 203 ? 0.466 11.639 13.482 1.00 16.91 206 ARG A C 1
ATOM 2899 O O . ARG A 1 203 ? 0.261 12.794 13.127 1.00 17.79 206 ARG A O 1
ATOM 2920 N N . ASN A 1 204 ? -0.163 10.601 12.930 1.00 15.96 207 ASN A N 1
ATOM 2921 C CA . ASN A 1 204 ? -1.115 10.788 11.833 1.00 15.72 207 ASN A CA 1
ATOM 2922 C C . ASN A 1 204 ? -2.579 10.839 12.282 1.00 15.93 207 ASN A C 1
ATOM 2923 O O . ASN A 1 204 ? -3.460 11.176 11.496 1.00 16.27 207 ASN A O 1
ATOM 2934 N N . LEU A 1 205 ? -2.826 10.527 13.544 1.00 15.51 208 LEU A N 1
ATOM 2935 C CA . LEU A 1 205 ? -4.177 10.565 14.101 1.00 14.65 208 LEU A CA 1
ATOM 2936 C C . LEU A 1 205 ? -3.990 10.742 15.596 1.00 13.78 208 LEU A C 1
ATOM 2937 O O . LEU A 1 205 ? -3.659 9.796 16.334 1.00 13.82 208 LEU A O 1
ATOM 2953 N N . ILE A 1 206 ? -4.160 11.989 16.045 1.00 13.82 209 ILE A N 1
ATOM 2954 C CA . ILE A 1 206 ? -3.662 12.391 17.345 1.00 12.77 209 ILE A CA 1
ATOM 2955 C C . ILE A 1 206 ? -4.386 13.648 17.835 1.00 13.43 209 ILE A C 1
ATOM 2956 O O . ILE A 1 206 ? -4.770 14.488 17.040 1.00 14.10 209 ILE A O 1
ATOM 2972 N N . VAL A 1 207 ? -4.560 13.732 19.156 1.00 13.87 210 VAL A N 1
ATOM 2973 C CA . VAL A 1 207 ? -4.912 15.004 19.803 1.00 13.61 210 VAL A CA 1
ATOM 2974 C C . VAL A 1 207 ? -3.605 15.537 20.441 1.00 14.17 210 VAL A C 1
ATOM 2975 O O . VAL A 1 207 ? -3.112 14.973 21.418 1.00 14.60 210 VAL A O 1
ATOM 2988 N N . PRO A 1 208 ? -2.997 16.569 19.868 1.00 14.19 211 PRO A N 1
ATOM 2989 C CA . PRO A 1 208 ? -1.658 16.960 20.329 1.00 14.95 211 PRO A CA 1
ATOM 2990 C C . PRO A 1 208 ? -1.571 17.340 21.807 1.00 15.38 211 PRO A C 1
ATOM 2991 O O . PRO A 1 208 ? -0.601 16.941 22.477 1.00 16.37 211 PRO A O 1
ATOM 3002 N N . SER A 1 209 ? -2.533 18.120 22.295 1.00 15.86 212 SER A N 1
ATOM 3003 C CA . SER A 1 209 ? -2.498 18.678 23.647 1.00 15.78 212 SER A CA 1
ATOM 3004 C C . SER A 1 209 ? -3.729 18.232 24.407 1.00 16.45 212 SER A C 1
ATOM 3005 O O . SER A 1 209 ? -4.832 18.122 23.838 1.00 17.03 212 SER A O 1
ATOM 3013 N N . GLY A 1 210 ? -3.560 17.997 25.708 1.00 16.63 213 GLY A N 1
ATOM 3014 C CA . GLY A 1 210 ? -4.671 17.555 26.531 1.00 17.41 213 GLY A CA 1
ATOM 3015 C C . GLY A 1 210 ? -4.281 16.424 27.446 1.00 17.06 213 GLY A C 1
ATOM 3016 O O . GLY A 1 210 ? -5.018 16.118 28.383 1.00 17.81 213 GLY A O 1
ATOM 3020 N N . GLY A 1 211 ? -3.170 15.759 27.142 1.00 15.61 214 GLY A N 1
ATOM 3021 C CA . GLY A 1 211 ? -2.575 14.770 28.035 1.00 15.18 214 GLY A CA 1
ATOM 3022 C C . GLY A 1 211 ? -1.334 15.323 28.705 1.00 16.93 214 GLY A C 1
ATOM 3023 O O . GLY A 1 211 ? -1.193 16.521 28.872 1.00 17.04 214 GLY A O 1
ATOM 3027 N N . PHE A 1 212 ? -0.407 14.451 29.092 1.00 14.41 215 PHE A N 1
ATOM 3028 C CA . PHE A 1 212 ? 0.706 14.862 29.928 1.00 15.35 215 PHE A CA 1
ATOM 3029 C C . PHE A 1 212 ? 2.018 15.014 29.174 1.00 15.70 215 PHE A C 1
ATOM 3030 O O . PHE A 1 212 ? 3.037 15.322 29.773 1.00 18.43 215 PHE A O 1
ATOM 3047 N N A LYS A 1 213 ? 1.959 14.724 27.872 0.44 15.40 216 LYS A N 1
ATOM 3048 N N B LYS A 1 213 ? 1.995 14.876 27.855 0.56 16.48 216 LYS A N 1
ATOM 3049 C CA A LYS A 1 213 ? 2.997 15.115 26.929 0.44 15.70 216 LYS A CA 1
ATOM 3050 C CA B LYS A 1 213 ? 3.187 15.193 27.076 0.56 16.26 216 LYS A CA 1
ATOM 3051 C C A LYS A 1 213 ? 2.377 15.855 25.752 0.44 15.55 216 LYS A C 1
ATOM 3052 C C B LYS A 1 213 ? 2.790 15.821 25.749 0.56 17.43 216 LYS A C 1
ATOM 3053 O O A LYS A 1 213 ? 1.761 15.272 24.873 0.44 16.30 216 LYS A O 1
ATOM 3054 O O B LYS A 1 213 ? 2.744 15.100 24.750 0.56 15.70 216 LYS A O 1
ATOM 3091 N N . PRO A 1 214 ? 2.536 17.160 25.735 1.00 19.75 217 PRO A N 1
ATOM 3092 C CA . PRO A 1 214 ? 2.039 17.827 24.527 1.00 20.59 217 PRO A CA 1
ATOM 3093 C C . PRO A 1 214 ? 2.938 17.554 23.334 1.00 20.14 217 PRO A C 1
ATOM 3094 O O . PRO A 1 214 ? 4.147 17.730 23.411 1.00 21.26 217 PRO A O 1
ATOM 3105 N N . TYR A 1 215 ? 2.338 17.090 22.244 1.00 18.46 218 TYR A N 1
ATOM 3106 C CA . TYR A 1 215 ? 3.040 16.926 20.981 1.00 18.45 218 TYR A CA 1
ATOM 3107 C C . TYR A 1 215 ? 3.528 18.290 20.480 1.00 20.40 218 TYR A C 1
ATOM 3108 O O . TYR A 1 215 ? 2.881 19.310 20.723 1.00 22.42 218 TYR A O 1
ATOM 3126 N N . ASP A 1 216 ? 4.700 18.323 19.842 1.00 21.43 219 ASP A N 1
ATOM 3127 C CA . ASP A 1 216 ? 5.286 19.572 19.344 1.00 23.04 219 ASP A CA 1
ATOM 3128 C C . ASP A 1 216 ? 4.627 20.007 18.023 1.00 25.81 219 ASP A C 1
ATOM 3129 O O . ASP A 1 216 ? 5.198 19.873 16.930 1.00 25.01 219 ASP A O 1
ATOM 3138 N N . ALA A 1 217 ? 3.412 20.529 18.147 1.00 22.24 220 ALA A N 1
ATOM 3139 C CA . ALA A 1 217 ? 2.621 20.934 17.003 1.00 23.70 220 ALA A CA 1
ATOM 3140 C C . ALA A 1 217 ? 3.291 22.058 16.224 1.00 27.32 220 ALA A C 1
ATOM 3141 O O . ALA A 1 217 ? 3.210 22.097 14.999 1.00 25.07 220 ALA A O 1
ATOM 3148 N N . ALA A 1 218 ? 3.958 22.964 16.927 1.00 25.88 221 ALA A N 1
ATOM 3149 C CA . ALA A 1 218 ? 4.579 24.115 16.275 1.00 28.64 221 ALA A CA 1
ATOM 3150 C C . ALA A 1 218 ? 5.650 23.671 15.282 1.00 27.57 221 ALA A C 1
ATOM 3151 O O . ALA A 1 218 ? 5.928 24.365 14.301 1.00 29.26 221 ALA A O 1
ATOM 3158 N N . ALA A 1 219 ? 6.267 22.532 15.552 1.00 27.85 222 ALA A N 1
ATOM 3159 C CA . ALA A 1 219 ? 7.350 22.021 14.717 1.00 29.81 222 ALA A CA 1
ATOM 3160 C C . ALA A 1 219 ? 6.842 21.165 13.561 1.00 28.26 222 ALA A C 1
ATOM 3161 O O . ALA A 1 219 ? 7.623 20.697 12.730 1.00 32.98 222 ALA A O 1
ATOM 3168 N N . ASP A 1 220 ? 5.534 20.932 13.531 1.00 24.41 223 ASP A N 1
ATOM 3169 C CA . ASP A 1 220 ? 4.902 20.083 12.524 1.00 22.58 223 ASP A CA 1
ATOM 3170 C C . ASP A 1 220 ? 4.142 20.960 11.529 1.00 22.92 223 ASP A C 1
ATOM 3171 O O . ASP A 1 220 ? 3.069 21.478 11.842 1.00 26.34 223 ASP A O 1
ATOM 3180 N N . GLU A 1 221 ? 4.698 21.136 10.335 1.00 24.23 224 GLU A N 1
ATOM 3181 C CA . GLU A 1 221 ? 4.105 22.008 9.321 1.00 26.36 224 GLU A CA 1
ATOM 3182 C C . GLU A 1 221 ? 2.653 21.674 9.009 1.00 25.60 224 GLU A C 1
ATOM 3183 O O . GLU A 1 221 ? 1.875 22.556 8.664 1.00 27.39 224 GLU A O 1
ATOM 3187 N N . ARG A 1 222 ? 2.268 20.409 9.157 1.00 22.97 225 ARG A N 1
ATOM 3188 C CA . ARG A 1 222 ? 0.922 19.992 8.796 1.00 23.64 225 ARG A CA 1
ATOM 3189 C C . ARG A 1 222 ? -0.101 20.596 9.733 1.00 24.17 225 ARG A C 1
ATOM 3190 O O . ARG A 1 222 ? -1.295 20.613 9.417 1.00 24.76 225 ARG A O 1
ATOM 3211 N N . MET A 1 223 ? 0.355 21.066 10.896 1.00 24.89 226 MET A N 1
ATOM 3212 C CA . MET A 1 223 ? -0.555 21.554 11.935 1.00 22.52 226 MET A CA 1
ATOM 3213 C C . MET A 1 223 ? -0.679 23.089 11.992 1.00 25.89 226 MET A C 1
ATOM 3214 O O . MET A 1 223 ? -1.293 23.621 12.920 1.00 27.69 226 MET A O 1
ATOM 3228 N N . ALA A 1 224 ? -0.122 23.796 11.005 1.00 25.77 227 ALA A N 1
ATOM 3229 C CA . ALA A 1 224 ? -0.255 25.255 10.912 1.00 29.57 227 ALA A CA 1
ATOM 3230 C C . ALA A 1 224 ? -1.730 25.664 10.940 1.00 30.72 227 ALA A C 1
ATOM 3231 O O . ALA A 1 224 ? -2.538 25.153 10.163 1.00 30.40 227 ALA A O 1
ATOM 3238 N N . GLY A 1 225 ? -2.082 26.555 11.860 1.00 32.32 228 GLY A N 1
ATOM 3239 C CA . GLY A 1 225 ? -3.448 27.043 11.953 1.00 34.58 228 GLY A CA 1
ATOM 3240 C C . GLY A 1 225 ? -4.441 26.085 12.596 1.00 31.49 228 GLY A C 1
ATOM 3241 O O . GLY A 1 225 ? -5.634 26.384 12.652 1.00 37.18 228 GLY A O 1
ATOM 3245 N N . LYS A 1 226 ? -3.966 24.949 13.086 1.00 26.52 229 LYS A N 1
ATOM 3246 C CA . LYS A 1 226 ? -4.851 23.999 13.742 1.00 25.60 229 LYS A CA 1
ATOM 3247 C C . LYS A 1 226 ? -4.802 24.183 15.252 1.00 26.59 229 LYS A C 1
ATOM 3248 O O . LYS A 1 226 ? -3.819 24.680 15.793 1.00 31.33 229 LYS A O 1
ATOM 3252 N N . SER A 1 227 ? -5.875 23.790 15.928 1.00 23.28 230 SER A N 1
ATOM 3253 C CA . SER A 1 227 ? -5.946 23.910 17.380 1.00 24.81 230 SER A CA 1
ATOM 3254 C C . SER A 1 227 ? -5.362 22.653 18.018 1.00 18.91 230 SER A C 1
ATOM 3255 O O . SER A 1 227 ? -5.825 21.558 17.747 1.00 18.91 230 SER A O 1
ATOM 3263 N N . PRO A 1 228 ? -4.327 22.807 18.863 1.00 18.79 231 PRO A N 1
ATOM 3264 C CA . PRO A 1 228 ? -3.661 21.611 19.396 1.00 17.12 231 PRO A CA 1
ATOM 3265 C C . PRO A 1 228 ? -4.507 20.762 20.351 1.00 16.15 231 PRO A C 1
ATOM 3266 O O . PRO A 1 228 ? -4.204 19.609 20.575 1.00 15.87 231 PRO A O 1
ATOM 3277 N N . GLU A 1 229 ? -5.569 21.348 20.915 1.00 17.93 232 GLU A N 1
ATOM 3278 C CA . GLU A 1 229 ? -6.442 20.605 21.811 1.00 16.61 232 GLU A CA 1
ATOM 3279 C C . GLU A 1 229 ? -7.485 19.792 21.064 1.00 17.10 232 GLU A C 1
ATOM 3280 O O . GLU A 1 229 ? -8.276 19.102 21.674 1.00 18.82 232 GLU A O 1
ATOM 3292 N N . CYS A 1 230 ? -7.468 19.855 19.741 1.00 16.01 233 CYS A N 1
ATOM 3293 C CA . CYS A 1 230 ? -8.448 19.130 18.933 1.00 16.52 233 CYS A CA 1
ATOM 3294 C C . CYS A 1 230 ? -7.827 18.004 18.116 1.00 16.75 233 CYS A C 1
ATOM 3295 O O . CYS A 1 230 ? -6.605 17.916 17.939 1.00 17.41 233 CYS A O 1
ATOM 3303 N N . LEU A 1 231 ? -8.680 17.142 17.608 1.00 15.67 234 LEU A N 1
ATOM 3304 C CA . LEU A 1 231 ? -8.261 16.011 16.818 1.00 14.79 234 LEU A CA 1
ATOM 3305 C C . LEU A 1 231 ? -7.620 16.450 15.518 1.00 15.61 234 LEU A C 1
ATOM 3306 O O . LEU A 1 231 ? -8.178 17.253 14.776 1.00 17.61 234 LEU A O 1
ATOM 3322 N N . PHE A 1 232 ? -6.443 15.879 15.265 1.00 15.10 235 PHE A N 1
ATOM 3323 C CA . PHE A 1 232 ? -5.726 16.016 14.003 1.00 14.92 235 PHE A CA 1
ATOM 3324 C C . PHE A 1 232 ? -5.726 14.689 13.257 1.00 14.58 235 PHE A C 1
ATOM 3325 O O . PHE A 1 232 ? -5.460 13.649 13.829 1.00 15.46 235 PHE A O 1
ATOM 3342 N N . MET A 1 233 ? -6.030 14.749 11.971 1.00 15.65 236 MET A N 1
ATOM 3343 C CA . MET A 1 233 ? -5.953 13.583 11.105 1.00 18.34 236 MET A CA 1
ATOM 3344 C C . MET A 1 233 ? -5.224 13.916 9.826 1.00 18.65 236 MET A C 1
ATOM 3345 O O . MET A 1 233 ? -5.577 14.878 9.133 1.00 20.46 236 MET A O 1
ATOM 3359 N N . ASP A 1 234 ? -4.216 13.120 9.490 1.00 17.62 237 ASP A N 1
ATOM 3360 C CA . ASP A 1 234 ? -3.560 13.216 8.189 1.00 18.89 237 ASP A CA 1
ATOM 3361 C C . ASP A 1 234 ? -4.276 12.250 7.255 1.00 20.86 237 ASP A C 1
ATOM 3362 O O . ASP A 1 234 ? -3.983 11.055 7.235 1.00 18.92 237 ASP A O 1
ATOM 3371 N N . GLY A 1 235 ? -5.207 12.774 6.463 1.00 22.76 238 GLY A N 1
ATOM 3372 C CA . GLY A 1 235 ? -6.090 11.921 5.678 1.00 22.10 238 GLY A CA 1
ATOM 3373 C C . GLY A 1 235 ? -5.385 11.042 4.664 1.00 20.07 238 GLY A C 1
ATOM 3374 O O . GLY A 1 235 ? -5.752 9.887 4.481 1.00 21.17 238 GLY A O 1
ATOM 3378 N N . GLY A 1 236 ? -4.374 11.598 4.010 1.00 22.04 239 GLY A N 1
ATOM 3379 C CA . GLY A 1 236 ? -3.620 10.865 3.009 1.00 25.74 239 GLY A CA 1
ATOM 3380 C C . GLY A 1 236 ? -2.858 9.703 3.612 1.00 24.37 239 GLY A C 1
ATOM 3381 O O . GLY A 1 236 ? -2.844 8.594 3.060 1.00 24.96 239 GLY A O 1
ATOM 3385 N N . GLU A 1 237 ? -2.236 9.938 4.767 1.00 21.67 240 GLU A N 1
ATOM 3386 C CA . GLU A 1 237 ? -1.501 8.876 5.445 1.00 21.53 240 GLU A CA 1
ATOM 3387 C C . GLU A 1 237 ? -2.466 7.804 5.942 1.00 19.75 240 GLU A C 1
ATOM 3388 O O . GLU A 1 237 ? -2.197 6.624 5.772 1.00 20.53 240 GLU A O 1
ATOM 3400 N N . ILE A 1 238 ? -3.592 8.204 6.524 1.00 18.48 241 ILE A N 1
ATOM 3401 C CA . ILE A 1 238 ? -4.550 7.222 7.019 1.00 17.45 241 ILE A CA 1
ATOM 3402 C C . ILE A 1 238 ? -5.118 6.388 5.861 1.00 19.36 241 ILE A C 1
ATOM 3403 O O . ILE A 1 238 ? -5.261 5.168 5.991 1.00 20.59 241 ILE A O 1
ATOM 3419 N N . PHE A 1 239 ? -5.446 7.032 4.742 1.00 19.69 242 PHE A N 1
ATOM 3420 C CA . PHE A 1 239 ? -5.981 6.303 3.593 1.00 21.54 242 PHE A CA 1
ATOM 3421 C C . PHE A 1 239 ? -4.995 5.244 3.104 1.00 21.47 242 PHE A C 1
ATOM 3422 O O . PHE A 1 239 ? -5.367 4.101 2.863 1.00 22.49 242 PHE A O 1
ATOM 3439 N N . ASN A 1 240 ? -3.735 5.628 2.948 1.00 21.83 243 ASN A N 1
ATOM 3440 C CA . ASN A 1 240 ? -2.722 4.677 2.505 1.00 23.91 243 ASN A CA 1
ATOM 3441 C C . ASN A 1 240 ? -2.470 3.550 3.507 1.00 23.38 243 ASN A C 1
ATOM 3442 O O . ASN A 1 240 ? -2.345 2.398 3.096 1.00 29.15 243 ASN A O 1
ATOM 3453 N N . PHE A 1 241 ? -2.387 3.877 4.794 1.00 23.37 244 PHE A N 1
ATOM 3454 C CA . PHE A 1 241 ? -2.294 2.866 5.863 1.00 27.07 244 PHE A CA 1
ATOM 3455 C C . PHE A 1 241 ? -3.433 1.865 5.739 1.00 23.75 244 PHE A C 1
ATOM 3456 O O . PHE A 1 241 ? -3.216 0.644 5.732 1.00 26.07 244 PHE A O 1
ATOM 3473 N N . THR A 1 242 ? -4.645 2.389 5.638 1.00 18.77 245 THR A N 1
ATOM 3474 C CA . THR A 1 242 ? -5.838 1.570 5.658 1.00 18.86 245 THR A CA 1
ATOM 3475 C C . THR A 1 242 ? -5.908 0.656 4.427 1.00 19.49 245 THR A C 1
ATOM 3476 O O . THR A 1 242 ? -6.191 -0.545 4.551 1.00 19.81 245 THR A O 1
ATOM 3487 N N . LEU A 1 243 ? -5.666 1.217 3.244 1.00 21.38 246 LEU A N 1
ATOM 3488 C CA . LEU A 1 243 ? -5.866 0.485 1.998 1.00 23.96 246 LEU A CA 1
ATOM 3489 C C . LEU A 1 243 ? -4.848 -0.634 1.864 1.00 28.05 246 LEU A C 1
ATOM 3490 O O . LEU A 1 243 ? -5.053 -1.588 1.100 1.00 28.16 246 LEU A O 1
ATOM 3494 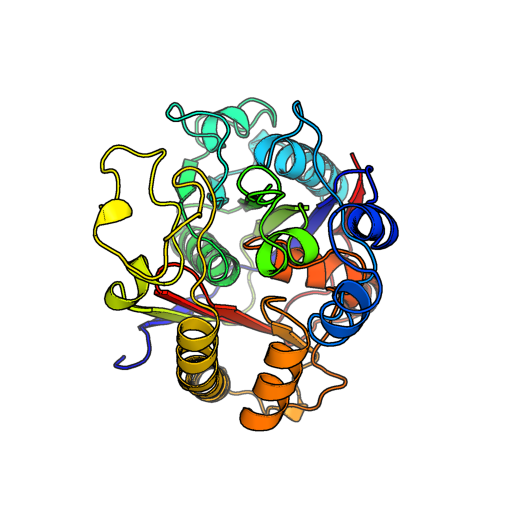N N . ASN A 1 244 ? -3.749 -0.513 2.598 1.00 25.97 247 ASN A N 1
ATOM 3495 C CA . ASN A 1 244 ? -2.724 -1.543 2.604 1.00 30.59 247 ASN A CA 1
ATOM 3496 C C . ASN A 1 244 ? -2.994 -2.590 3.683 1.00 29.29 247 ASN A C 1
ATOM 3497 O O . ASN A 1 244 ? -3.033 -3.787 3.395 1.00 35.43 247 ASN A O 1
ATOM 3501 N N . ALA A 1 245 ? -3.192 -2.149 4.920 1.00 25.42 248 ALA A N 1
ATOM 3502 C CA . ALA A 1 245 ? -3.314 -3.078 6.035 1.00 24.63 248 ALA A CA 1
ATOM 3503 C C . ALA A 1 245 ? -4.639 -3.836 6.081 1.00 24.03 248 ALA A C 1
ATOM 3504 O O . ALA A 1 245 ? -4.669 -5.017 6.442 1.00 23.07 248 ALA A O 1
ATOM 3511 N N . VAL A 1 246 ? -5.743 -3.174 5.758 1.00 19.24 249 VAL A N 1
ATOM 3512 C CA . VAL A 1 246 ? -7.027 -3.798 6.014 1.00 18.00 249 VAL A CA 1
ATOM 3513 C C . VAL A 1 246 ? -7.381 -4.919 5.021 1.00 17.28 249 VAL A C 1
ATOM 3514 O O . VAL A 1 246 ? -7.897 -5.949 5.432 1.00 17.47 249 VAL A O 1
ATOM 3527 N N . PRO A 1 247 ? -7.082 -4.756 3.717 1.00 20.32 250 PRO A N 1
ATOM 3528 C CA . PRO A 1 247 ? -7.385 -5.901 2.846 1.00 21.23 250 PRO A CA 1
ATOM 3529 C C . PRO A 1 247 ? -6.620 -7.171 3.246 1.00 21.22 250 PRO A C 1
ATOM 3530 O O . PRO A 1 247 ? -7.166 -8.267 3.167 1.00 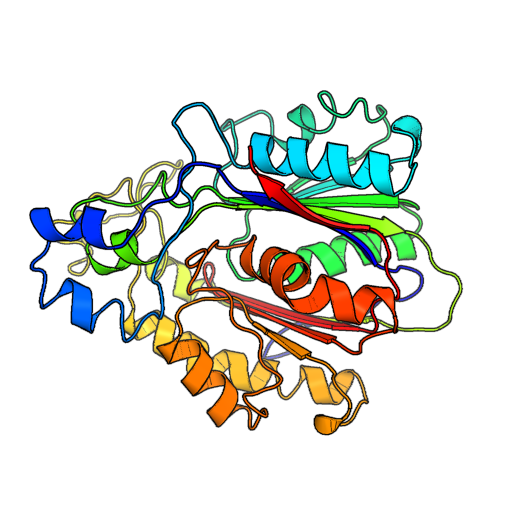21.36 250 PRO A O 1
ATOM 3541 N N . LYS A 1 248 ? -5.381 -7.017 3.691 1.00 21.93 251 LYS A N 1
ATOM 3542 C CA . LYS A 1 248 ? -4.582 -8.141 4.173 1.00 23.34 251 LYS A CA 1
ATOM 3543 C C . LYS A 1 248 ? -5.187 -8.750 5.441 1.00 19.61 251 LYS A C 1
ATOM 3544 O O . LYS A 1 248 ? -5.221 -9.959 5.619 1.00 20.67 251 LYS A O 1
ATOM 3548 N N . LEU A 1 249 ? -5.673 -7.888 6.327 1.00 17.52 252 LEU A N 1
ATOM 3549 C CA . LEU A 1 249 ? -6.386 -8.331 7.514 1.00 17.35 252 LEU A CA 1
ATOM 3550 C C . LEU A 1 249 ? -7.629 -9.147 7.151 1.00 16.18 252 LEU A C 1
ATOM 3551 O O . LEU A 1 249 ? -7.879 -10.202 7.729 1.00 17.32 252 LEU A O 1
ATOM 3567 N N . VAL A 1 250 ? -8.398 -8.660 6.184 1.00 17.09 253 VAL A N 1
ATOM 3568 C CA . VAL A 1 250 ? -9.615 -9.348 5.781 1.00 17.56 253 VAL A CA 1
ATOM 3569 C C . VAL A 1 250 ? -9.260 -10.728 5.221 1.00 18.84 253 VAL A C 1
ATOM 3570 O O . VAL A 1 250 ? -9.850 -11.736 5.612 1.00 19.36 253 VAL A O 1
ATOM 3583 N N A SER A 1 251 ? -8.296 -10.769 4.310 0.74 19.02 254 SER A N 1
ATOM 3584 N N B SER A 1 251 ? -8.278 -10.786 4.324 0.26 19.13 254 SER A N 1
ATOM 3585 C CA A SER A 1 251 ? -7.903 -12.025 3.686 0.74 20.55 254 SER A CA 1
ATOM 3586 C CA B SER A 1 251 ? -7.947 -12.052 3.671 0.26 20.75 254 SER A CA 1
ATOM 3587 C C A SER A 1 251 ? -7.502 -13.055 4.737 0.74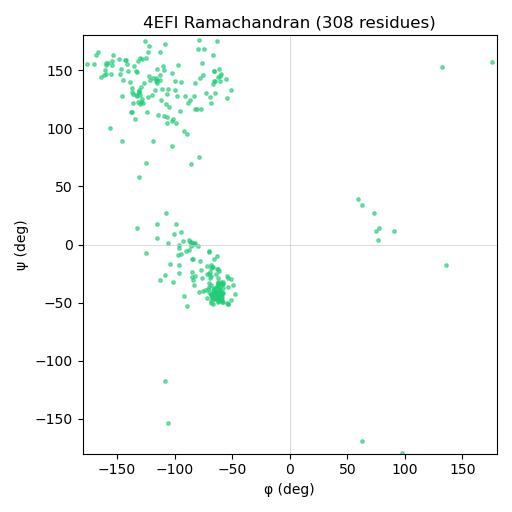 19.65 254 SER A C 1
ATOM 3588 C C B SER A 1 251 ? -7.391 -13.091 4.649 0.26 19.75 254 SER A C 1
ATOM 3589 O O A SER A 1 251 ? -7.980 -14.189 4.741 0.74 20.27 254 SER A O 1
ATOM 3590 O O B SER A 1 251 ? -7.668 -14.282 4.509 0.26 21.61 254 SER A O 1
ATOM 3605 N N . ARG A 1 252 ? -6.623 -12.650 5.643 1.00 18.59 255 ARG A N 1
ATOM 3606 C CA . ARG A 1 252 ? -6.089 -13.596 6.629 1.00 18.61 255 ARG A CA 1
ATOM 3607 C C . ARG A 1 252 ? -7.159 -14.041 7.613 1.00 17.48 255 ARG A C 1
ATOM 3608 O O . ARG A 1 252 ? -7.201 -15.206 8.025 1.00 18.50 255 ARG A O 1
ATOM 3629 N N . THR A 1 253 ? -8.046 -13.111 7.969 1.00 17.04 256 THR A N 1
ATOM 3630 C CA . THR A 1 253 ? -9.156 -13.435 8.859 1.00 17.84 256 THR A CA 1
ATOM 3631 C C . THR A 1 253 ? -10.026 -14.516 8.233 1.00 18.24 256 THR A C 1
ATOM 3632 O O . THR A 1 253 ? -10.395 -15.505 8.889 1.00 19.25 256 THR A O 1
ATOM 3643 N N . LEU A 1 254 ? -10.362 -14.334 6.959 1.00 19.32 257 LEU A N 1
ATOM 3644 C CA . LEU A 1 254 ? -11.177 -15.303 6.239 1.00 21.80 257 LEU A CA 1
ATOM 3645 C C . LEU A 1 254 ? -10.490 -16.661 6.231 1.00 21.49 257 LEU A C 1
ATOM 3646 O O . LEU A 1 254 ? -11.129 -17.691 6.446 1.00 21.86 257 LEU A O 1
ATOM 3662 N N . ASP A 1 255 ? -9.184 -16.662 6.000 1.00 21.66 258 ASP A N 1
ATOM 3663 C CA . ASP A 1 255 ? -8.438 -17.909 5.896 1.00 22.57 258 ASP A CA 1
ATOM 3664 C C . ASP A 1 255 ? -8.467 -18.687 7.219 1.00 22.10 258 ASP A C 1
ATOM 3665 O O . ASP A 1 255 ? -8.709 -19.890 7.233 1.00 26.15 258 ASP A O 1
ATOM 3674 N N . ILE A 1 256 ? -8.246 -18.005 8.337 1.00 21.17 259 ILE A N 1
ATOM 3675 C CA . ILE A 1 256 ? -8.178 -18.698 9.636 1.00 21.68 259 ILE A CA 1
ATOM 3676 C C . ILE A 1 256 ? -9.542 -19.103 10.220 1.00 23.55 259 ILE A C 1
ATOM 3677 O O . ILE A 1 256 ? -9.624 -20.019 11.041 1.00 25.93 259 ILE A O 1
ATOM 3693 N N . ALA A 1 257 ? -10.609 -18.446 9.781 1.00 22.47 260 ALA A N 1
ATOM 3694 C CA . ALA A 1 257 ? -11.953 -18.748 10.272 1.00 23.93 260 ALA A CA 1
ATOM 3695 C C . ALA A 1 257 ? -12.636 -19.911 9.538 1.00 25.82 260 ALA A C 1
ATOM 3696 O O . ALA A 1 257 ? -13.675 -20.396 9.985 1.00 33.84 260 ALA A O 1
ATOM 3703 N N . GLY A 1 258 ? -12.066 -20.329 8.413 1.00 25.02 261 GLY A N 1
ATOM 3704 C CA . GLY A 1 258 ? -12.455 -21.560 7.741 1.00 27.75 261 GLY A CA 1
ATOM 3705 C C . GLY A 1 258 ? -13.767 -21.574 6.966 1.00 30.78 261 GLY A C 1
ATOM 3706 O O . GLY A 1 258 ? -14.226 -22.647 6.551 1.00 31.01 261 GLY A O 1
ATOM 3710 N N . ARG A 1 259 ? -14.360 -20.405 6.749 1.00 28.05 262 ARG A N 1
ATOM 3711 C CA . ARG A 1 259 ? -15.629 -20.283 6.024 1.00 26.87 262 ARG A CA 1
ATOM 3712 C C . ARG A 1 259 ? -15.463 -19.514 4.712 1.00 25.28 262 ARG A C 1
ATOM 3713 O O . ARG A 1 259 ? -14.782 -18.491 4.653 1.00 26.74 262 ARG A O 1
ATOM 3734 N N . ASP A 1 260 ? -16.126 -19.995 3.666 1.00 26.62 263 ASP A N 1
ATOM 3735 C CA . ASP A 1 260 ? -16.101 -19.319 2.376 1.00 30.94 263 ASP A CA 1
ATOM 3736 C C . ASP A 1 260 ? -16.663 -17.915 2.484 1.00 24.62 263 ASP A C 1
ATOM 3737 O O . ASP A 1 260 ? -17.642 -17.675 3.200 1.00 24.87 263 ASP A O 1
ATOM 3741 N N . LYS A 1 261 ? -16.038 -16.988 1.769 1.00 26.59 264 LYS A N 1
ATOM 3742 C CA . LYS A 1 261 ? -16.459 -15.600 1.722 1.00 26.76 264 LYS A CA 1
ATOM 3743 C C . LYS A 1 261 ? -17.972 -15.429 1.478 1.00 22.78 264 LYS A C 1
ATOM 3744 O O . LYS A 1 261 ? -18.622 -14.609 2.116 1.00 23.10 264 LYS A O 1
ATOM 3763 N N . ASP A 1 262 ? -18.540 -16.215 0.565 1.00 26.11 265 ASP A N 1
ATOM 3764 C CA . ASP A 1 262 ? -19.946 -16.035 0.205 1.00 24.55 265 ASP A CA 1
ATOM 3765 C C . ASP A 1 262 ? -20.921 -16.656 1.210 1.00 27.81 265 ASP A C 1
ATOM 3766 O O . ASP A 1 262 ? -22.139 -16.524 1.065 1.00 27.34 265 ASP A O 1
ATOM 3775 N N . SER A 1 263 ? -20.399 -17.298 2.245 1.00 23.95 266 SER A N 1
ATOM 3776 C CA . SER A 1 263 ? -21.242 -17.816 3.319 1.00 24.42 266 SER A CA 1
ATOM 3777 C C . SER A 1 263 ? -21.347 -16.864 4.531 1.00 25.00 266 SER A C 1
ATOM 3778 O O . SER A 1 263 ? -22.019 -17.178 5.511 1.00 28.16 266 SER A O 1
ATOM 3786 N N . TYR A 1 264 ? -20.670 -15.719 4.483 1.00 20.26 267 TYR A N 1
ATOM 3787 C CA . TYR A 1 264 ? -20.850 -14.691 5.506 1.00 19.46 267 TYR A CA 1
ATOM 3788 C C . TYR A 1 264 ? -22.136 -13.920 5.247 1.00 21.87 267 TYR A C 1
ATOM 3789 O O . TYR A 1 264 ? -22.491 -13.647 4.103 1.00 21.12 267 TYR A O 1
ATOM 3807 N N . ASP A 1 265 ? -22.821 -13.557 6.319 1.00 16.94 268 ASP A N 1
ATOM 3808 C CA . ASP A 1 265 ? -24.027 -12.764 6.215 1.00 16.98 268 ASP A CA 1
ATOM 3809 C C . ASP A 1 265 ? -23.714 -11.283 6.128 1.00 16.10 268 ASP A C 1
ATOM 3810 O O . ASP A 1 265 ? -24.457 -10.507 5.524 1.00 17.78 268 ASP A O 1
ATOM 3819 N N . ALA A 1 266 ? -22.622 -10.864 6.744 1.00 15.58 269 ALA A N 1
ATOM 3820 C CA . ALA A 1 266 ? -22.203 -9.468 6.685 1.00 14.68 269 ALA A CA 1
ATOM 3821 C C . ALA A 1 266 ? -20.737 -9.330 7.046 1.00 13.83 269 ALA A C 1
ATOM 3822 O O . ALA A 1 266 ? -20.208 -10.084 7.869 1.00 14.83 269 ALA A O 1
ATOM 3829 N N . PHE A 1 267 ? -20.116 -8.315 6.452 1.00 13.91 270 PHE A N 1
ATOM 3830 C CA . PHE A 1 267 ? -18.779 -7.846 6.782 1.00 15.42 270 PHE A CA 1
ATOM 3831 C C . PHE A 1 267 ? -18.944 -6.441 7.346 1.00 13.01 270 PHE A C 1
ATOM 3832 O O . PHE A 1 267 ? -19.311 -5.516 6.620 1.00 14.68 270 PHE A O 1
ATOM 3849 N N . LEU A 1 268 ? -18.687 -6.302 8.642 1.00 12.76 271 LEU A N 1
ATOM 3850 C CA . LEU A 1 268 ? -18.949 -5.074 9.388 1.00 13.16 271 LEU A CA 1
ATOM 3851 C C . LEU A 1 268 ? -17.657 -4.313 9.571 1.00 12.27 271 LEU A C 1
ATOM 3852 O O . LEU A 1 268 ? -16.793 -4.755 10.337 1.00 13.91 271 LEU A O 1
ATOM 3868 N N . PHE A 1 269 ? -17.513 -3.198 8.867 1.00 12.07 272 PHE A N 1
ATOM 3869 C CA . PHE A 1 269 ? -16.326 -2.368 8.954 1.00 12.02 272 PHE A CA 1
ATOM 3870 C C . PHE A 1 269 ? -16.577 -1.157 9.810 1.00 12.18 272 PHE A C 1
ATOM 3871 O O . PHE A 1 269 ? -17.660 -0.571 9.790 1.00 13.10 272 PHE A O 1
ATOM 3888 N N . HIS A 1 270 ? -15.541 -0.714 10.503 1.00 12.72 273 HIS A N 1
ATOM 3889 C CA . HIS A 1 270 ? -15.562 0.599 11.097 1.00 12.66 273 HIS A CA 1
ATOM 3890 C C . HIS A 1 270 ? -15.957 1.588 10.029 1.00 11.84 273 HIS A C 1
ATOM 3891 O O . HIS A 1 270 ? -15.426 1.549 8.904 1.00 12.53 273 HIS A O 1
ATOM 3905 N N . GLN A 1 271 ? -16.891 2.478 10.353 1.00 12.39 274 GLN A N 1
ATOM 3906 C CA . GLN A 1 271 ? -17.492 3.378 9.378 1.00 12.60 274 GLN A CA 1
ATOM 3907 C C . GLN A 1 271 ? -16.637 4.631 9.203 1.00 13.20 274 GLN A C 1
ATOM 3908 O O . GLN A 1 271 ? -17.006 5.725 9.622 1.00 14.20 274 GLN A O 1
ATOM 3922 N N . ALA A 1 272 ? -15.467 4.462 8.604 1.00 13.67 275 ALA A N 1
ATOM 3923 C CA . ALA A 1 272 ? -14.481 5.529 8.553 1.00 13.88 275 ALA A CA 1
ATOM 3924 C C . ALA A 1 272 ? -14.954 6.696 7.693 1.00 15.12 275 ALA A C 1
ATOM 3925 O O . ALA A 1 272 ? -14.876 7.860 8.105 1.00 16.02 275 ALA A O 1
ATOM 3932 N N . ASN A 1 273 ? -15.383 6.371 6.479 1.00 14.09 276 ASN A N 1
ATOM 3933 C CA . ASN A 1 273 ? -16.033 7.267 5.529 1.00 16.13 276 ASN A CA 1
ATOM 3934 C C . ASN A 1 273 ? -16.420 6.408 4.327 1.00 15.36 276 ASN A C 1
ATOM 3935 O O . ASN A 1 273 ? -15.815 5.359 4.073 1.00 16.86 276 ASN A O 1
ATOM 3946 N N . LEU A 1 274 ? -17.427 6.834 3.578 1.00 17.34 277 LEU A N 1
ATOM 3947 C CA . LEU A 1 274 ? -17.991 5.967 2.554 1.00 18.79 277 LEU A CA 1
ATOM 3948 C C . LEU A 1 274 ? -17.006 5.689 1.420 1.00 20.54 277 LEU A C 1
ATOM 3949 O O . LEU A 1 274 ? -16.929 4.579 0.930 1.00 21.01 277 LEU A O 1
ATOM 3965 N N . PHE A 1 275 ? -16.243 6.697 1.029 1.00 19.75 278 PHE A N 1
ATOM 3966 C CA . PHE A 1 275 ? -15.225 6.560 -0.022 1.00 21.54 278 PHE A CA 1
ATOM 3967 C C . PHE A 1 275 ? -14.265 5.417 0.335 1.00 21.33 278 PHE A C 1
ATOM 3968 O O . PHE A 1 275 ? -14.017 4.516 -0.482 1.00 22.77 278 PHE A O 1
ATOM 3985 N N . MET A 1 276 ? -13.740 5.441 1.556 1.00 20.49 279 MET A N 1
ATOM 3986 C CA . MET A 1 276 ? -12.869 4.377 2.032 1.00 21.15 279 MET A CA 1
ATOM 3987 C C . MET A 1 276 ? -13.547 3.012 2.071 1.00 21.81 279 MET A C 1
ATOM 3988 O O . MET A 1 276 ? -12.942 2.005 1.699 1.00 22.43 279 MET A O 1
ATOM 4002 N N . LEU A 1 277 ? -14.780 2.965 2.553 1.00 18.85 280 LEU A N 1
ATOM 4003 C CA . LEU A 1 277 ? -15.508 1.702 2.655 1.00 18.26 280 LEU A CA 1
ATOM 4004 C C . LEU A 1 277 ? -15.678 1.064 1.269 1.00 19.97 280 LEU A C 1
ATOM 4005 O O . LEU A 1 277 ? -15.490 -0.149 1.079 1.00 20.52 280 LEU A O 1
ATOM 4021 N N . LYS A 1 278 ? -16.000 1.893 0.285 1.00 19.09 281 LYS A N 1
ATOM 4022 C CA . LYS A 1 278 ? -16.190 1.399 -1.074 1.00 21.25 281 LYS A CA 1
ATOM 4023 C C . LYS A 1 278 ? -14.869 0.866 -1.605 1.00 20.86 281 LYS A C 1
ATOM 4024 O O . LYS A 1 278 ? -14.832 -0.193 -2.260 1.00 21.16 281 LYS A O 1
ATOM 4028 N N . HIS A 1 279 ? -13.786 1.605 -1.375 1.00 22.68 282 HIS A N 1
ATOM 4029 C CA . HIS A 1 279 ? -12.474 1.177 -1.857 1.00 24.05 282 HIS A CA 1
ATOM 4030 C C . HIS A 1 279 ? -12.020 -0.123 -1.180 1.00 21.53 282 HIS A C 1
ATOM 4031 O O . HIS A 1 279 ? -11.475 -1.007 -1.851 1.00 23.58 282 HIS A O 1
ATOM 4045 N N . LEU A 1 280 ? -12.264 -0.251 0.126 1.00 21.50 283 LEU A N 1
ATOM 4046 C CA . LEU A 1 280 ? -11.888 -1.459 0.860 1.00 23.21 283 LEU A CA 1
ATOM 4047 C C . LEU A 1 280 ? -12.656 -2.687 0.393 1.00 21.37 283 LEU A C 1
ATOM 4048 O O . LEU A 1 280 ? -12.072 -3.750 0.194 1.00 21.58 283 LEU A O 1
ATOM 4064 N N . ALA A 1 281 ? -13.965 -2.555 0.250 1.00 20.32 284 ALA A N 1
ATOM 4065 C CA . ALA A 1 281 ? -14.786 -3.675 -0.179 1.00 23.69 284 ALA A CA 1
ATOM 4066 C C . ALA A 1 281 ? -14.343 -4.163 -1.552 1.00 25.80 284 ALA A C 1
ATOM 4067 O O . ALA A 1 281 ? -14.236 -5.360 -1.763 1.00 24.69 284 ALA A O 1
ATOM 4074 N N . LYS A 1 282 ? -14.056 -3.239 -2.471 1.00 22.21 286 LYS A N 1
ATOM 4075 C CA . LYS A 1 282 ? -13.571 -3.592 -3.804 1.00 24.48 286 LYS A CA 1
ATOM 4076 C C . LYS A 1 282 ? -12.205 -4.282 -3.753 1.00 24.78 286 LYS A C 1
ATOM 4077 O O . LYS A 1 282 ? -11.992 -5.288 -4.419 1.00 27.89 286 LYS A O 1
ATOM 4081 N N . LYS A 1 283 ? -11.285 -3.752 -2.952 1.00 26.26 287 LYS A N 1
ATOM 4082 C CA . LYS A 1 283 ? -9.936 -4.305 -2.922 1.00 24.64 287 LYS A CA 1
ATOM 4083 C C . LYS A 1 283 ? -9.924 -5.684 -2.257 1.00 24.62 287 LYS A C 1
ATOM 4084 O O . LYS A 1 283 ? -9.143 -6.555 -2.654 1.00 26.86 287 LYS A O 1
ATOM 4103 N N . ALA A 1 284 ? -10.803 -5.889 -1.280 1.00 24.57 288 ALA A N 1
ATOM 4104 C CA . ALA A 1 284 ? -10.921 -7.179 -0.593 1.00 24.39 288 ALA A CA 1
ATOM 4105 C C . ALA A 1 284 ? -11.856 -8.139 -1.325 1.00 23.91 288 ALA A C 1
ATOM 4106 O O . ALA A 1 284 ? -12.106 -9.248 -0.857 1.00 26.60 288 ALA A O 1
ATOM 4113 N N . GLY A 1 285 ? -12.378 -7.716 -2.470 1.00 24.82 289 GLY A N 1
ATOM 4114 C CA . GLY A 1 285 ? -13.266 -8.554 -3.258 1.00 28.14 289 GLY A CA 1
ATOM 4115 C C . GLY A 1 285 ? -14.514 -8.977 -2.510 1.00 25.16 289 GLY A C 1
ATOM 4116 O O . GLY A 1 285 ? -14.975 -10.115 -2.619 1.00 27.02 289 GLY A O 1
ATOM 4120 N N . LEU A 1 286 ? -15.069 -8.055 -1.736 1.00 22.85 290 LEU A N 1
ATOM 4121 C CA . LEU A 1 286 ? -16.256 -8.346 -0.970 1.00 22.58 290 LEU A CA 1
ATOM 4122 C C . LEU A 1 286 ? -17.467 -7.801 -1.676 1.00 25.76 290 LEU A C 1
ATOM 4123 O O . LEU A 1 286 ? -17.434 -6.708 -2.231 1.00 29.36 290 LEU A O 1
ATOM 4139 N N . PRO A 1 287 ? -18.558 -8.561 -1.648 1.00 26.18 291 PRO A N 1
ATOM 4140 C CA . PRO A 1 287 ? -19.807 -8.123 -2.268 1.00 23.79 291 PRO A CA 1
ATOM 4141 C C . PRO A 1 287 ? -20.417 -6.938 -1.510 1.00 22.10 291 PRO A C 1
ATOM 4142 O O . PRO A 1 287 ? -20.710 -7.027 -0.317 1.00 20.46 291 PRO A O 1
ATOM 4153 N N . ALA A 1 288 ? -20.611 -5.823 -2.204 1.00 22.07 292 ALA A N 1
ATOM 4154 C CA . ALA A 1 288 ? -20.993 -4.568 -1.573 1.00 22.71 292 ALA A CA 1
ATOM 4155 C C . ALA A 1 288 ? -22.302 -4.653 -0.792 1.00 22.81 292 ALA A C 1
ATOM 4156 O O . ALA A 1 288 ? -22.457 -4.020 0.257 1.00 23.08 292 ALA A O 1
ATOM 4163 N N . GLU A 1 289 ? -23.247 -5.452 -1.267 1.00 24.07 293 GLU A N 1
ATOM 4164 C CA . GLU A 1 289 ? -24.516 -5.562 -0.560 1.00 20.02 293 GLU A CA 1
ATOM 4165 C C . GLU A 1 289 ? -24.356 -6.236 0.816 1.00 21.32 293 GLU A C 1
ATOM 4166 O O . GLU A 1 289 ? -25.199 -6.086 1.698 1.00 22.78 293 GLU A O 1
ATOM 4178 N N . ARG A 1 290 ? -23.261 -6.961 1.014 1.00 17.03 294 ARG A N 1
ATOM 4179 C CA . ARG A 1 290 ? -23.014 -7.606 2.295 1.00 17.20 294 ARG A CA 1
ATOM 4180 C C . ARG A 1 290 ? -22.054 -6.812 3.182 1.00 15.55 294 ARG A C 1
ATOM 4181 O O . ARG A 1 290 ? -21.508 -7.340 4.158 1.00 15.64 294 ARG A O 1
ATOM 4202 N N . VAL A 1 291 ? -21.876 -5.541 2.849 1.00 15.68 295 VAL A N 1
ATOM 4203 C CA . VAL A 1 291 ? -21.034 -4.621 3.621 1.00 15.85 295 VAL A CA 1
ATOM 4204 C C . VAL A 1 291 ? -21.939 -3.490 4.119 1.00 15.78 295 VAL A C 1
ATOM 4205 O O . VAL A 1 291 ? -22.113 -2.492 3.437 1.00 18.55 295 VAL A O 1
ATOM 4218 N N . PRO A 1 292 ? -22.557 -3.653 5.305 1.00 15.86 296 PRO A N 1
ATOM 4219 C CA . PRO A 1 292 ? -23.544 -2.657 5.758 1.00 15.84 296 PRO A CA 1
ATOM 4220 C C . PRO A 1 292 ? -22.930 -1.287 6.036 1.00 16.11 296 PRO A C 1
ATOM 4221 O O . PRO A 1 292 ? -21.770 -1.167 6.425 1.00 14.21 296 PRO A O 1
ATOM 4232 N N . VAL A 1 293 ? -23.734 -0.256 5.820 1.00 16.74 297 VAL A N 1
ATOM 4233 C CA . VAL A 1 293 ? -23.305 1.123 6.011 1.00 17.45 297 VAL A CA 1
ATOM 4234 C C . VAL A 1 293 ? -24.419 1.875 6.718 1.00 18.15 297 VAL A C 1
ATOM 4235 O O . VAL A 1 293 ? -25.591 1.805 6.319 1.00 19.82 297 VAL A O 1
ATOM 4248 N N . ASN A 1 294 ? -24.066 2.596 7.768 1.00 13.52 298 ASN A N 1
ATOM 4249 C CA . ASN A 1 294 ? -25.018 3.468 8.470 1.00 13.68 298 ASN A CA 1
ATOM 4250 C C . ASN A 1 294 ? -24.436 4.854 8.726 1.00 13.12 298 ASN A C 1
ATOM 4251 O O . ASN A 1 294 ? -25.018 5.660 9.457 1.00 13.62 298 ASN A O 1
ATOM 4262 N N . ILE A 1 295 ? -23.339 5.175 8.050 1.00 13.15 299 ILE A N 1
ATOM 4263 C CA . ILE A 1 295 ? -22.655 6.449 8.212 1.00 14.07 299 ILE A CA 1
ATOM 4264 C C . ILE A 1 295 ? -23.561 7.596 7.766 1.00 15.91 299 ILE A C 1
ATOM 4265 O O . ILE A 1 295 ? -23.434 8.737 8.233 1.00 15.83 299 ILE A O 1
ATOM 4281 N N . GLY A 1 296 ? -24.500 7.319 6.874 1.00 14.26 300 GLY A N 1
ATOM 4282 C CA . GLY A 1 296 ? -25.412 8.352 6.442 1.00 15.00 300 GLY A CA 1
ATOM 4283 C C . GLY A 1 296 ? -26.264 8.982 7.526 1.00 13.37 300 GLY A C 1
ATOM 4284 O O . GLY A 1 296 ? -26.638 10.160 7.434 1.00 14.77 300 GLY A O 1
ATOM 4288 N N . GLU A 1 297 ? -26.617 8.191 8.532 1.00 14.73 301 GLU A N 1
ATOM 4289 C CA A GLU A 1 297 ? -27.496 8.670 9.599 0.52 13.86 301 GLU A CA 1
ATOM 4290 C CA B GLU A 1 297 ? -27.495 8.648 9.593 0.48 14.19 301 GLU A CA 1
ATOM 4291 C C . GLU A 1 297 ? -26.749 9.017 10.881 1.00 12.78 301 GLU A C 1
ATOM 4292 O O . GLU A 1 297 ? -27.268 9.749 11.697 1.00 13.61 301 GLU A O 1
ATOM 4303 N N . TYR A 1 298 ? -25.543 8.475 11.066 1.00 12.92 302 TYR A N 1
ATOM 4304 C CA . TYR A 1 298 ? -24.837 8.583 12.336 1.00 12.33 302 TYR A CA 1
ATOM 4305 C C . TYR A 1 298 ? -23.439 9.178 12.241 1.00 13.05 302 TYR A C 1
ATOM 4306 O O . TYR A 1 298 ? -22.825 9.460 13.273 1.00 12.73 302 TYR A O 1
ATOM 4324 N N . GLY A 1 299 ? -22.936 9.399 11.027 1.00 13.28 303 GLY A N 1
ATOM 4325 C CA . GLY A 1 299 ? -21.542 9.763 10.859 1.00 12.26 303 GLY A CA 1
ATOM 4326 C C . GLY A 1 299 ? -20.629 8.652 11.333 1.00 14.02 303 GLY A C 1
ATOM 4327 O O . GLY A 1 299 ? -21.057 7.527 11.598 1.00 14.18 303 GLY A O 1
ATOM 4331 N N . ASN A 1 300 ? -19.347 8.976 11.431 1.00 13.18 304 ASN A N 1
ATOM 4332 C CA . ASN A 1 300 ? -18.323 8.086 11.967 1.00 12.23 304 ASN A CA 1
ATOM 4333 C C . ASN A 1 300 ? -18.377 8.205 13.486 1.00 12.18 304 ASN A C 1
ATOM 4334 O O . ASN A 1 300 ? -18.135 9.283 14.018 1.00 12.54 304 ASN A O 1
ATOM 4345 N N . THR A 1 301 ? -18.710 7.112 14.177 1.00 12.70 305 THR A N 1
ATOM 4346 C CA . THR A 1 301 ? -18.867 7.126 15.636 1.00 14.26 305 THR A CA 1
ATOM 4347 C C . THR A 1 301 ? -17.720 6.423 16.333 1.00 14.08 305 THR A C 1
ATOM 4348 O O . THR A 1 301 ? -17.853 5.939 17.455 1.00 14.61 305 THR A O 1
ATOM 4359 N N . SER A 1 302 ? -16.564 6.424 15.682 1.00 12.21 306 SER A N 1
ATOM 4360 C CA . SER A 1 302 ? -15.331 5.966 16.340 1.00 13.77 306 SER A CA 1
ATOM 4361 C C . SER A 1 302 ? -15.525 4.567 16.906 1.00 13.29 306 SER A C 1
ATOM 4362 O O . SER A 1 302 ? -15.901 3.651 16.183 1.00 13.27 306 SER A O 1
ATOM 4370 N N A CYS A 1 303 ? -15.048 4.242 18.095 0.79 13.83 307 CYS A N 1
ATOM 4371 N N B CYS A 1 303 ? -15.064 4.335 18.128 0.21 14.09 307 CYS A N 1
ATOM 4372 C CA A CYS A 1 303 ? -15.114 2.858 18.569 0.79 14.46 307 CYS A CA 1
ATOM 4373 C CA B CYS A 1 303 ? -15.145 3.054 18.835 0.21 13.53 307 CYS A CA 1
ATOM 4374 C C A CYS A 1 303 ? -16.525 2.259 18.611 0.79 12.76 307 CYS A C 1
ATOM 4375 C C B CYS A 1 303 ? -16.478 2.328 18.630 0.21 13.96 307 CYS A C 1
ATOM 4376 O O A CYS A 1 303 ? -16.665 1.044 18.606 0.79 14.06 307 CYS A O 1
ATOM 4377 O O B CYS A 1 303 ? -16.526 1.110 18.467 0.21 13.92 307 CYS A O 1
ATOM 4392 N N . ALA A 1 304 ? -17.551 3.105 18.667 1.00 12.43 308 ALA A N 1
ATOM 4393 C CA . ALA A 1 304 ? -18.931 2.612 18.664 1.00 11.84 308 ALA A CA 1
ATOM 4394 C C . ALA A 1 304 ? -19.420 2.144 17.301 1.00 11.33 308 ALA A C 1
ATOM 4395 O O . ALA A 1 304 ? -20.520 1.583 17.207 1.00 12.21 308 ALA A O 1
ATOM 4402 N N . SER A 1 305 ? -18.644 2.371 16.248 1.00 11.95 309 SER A N 1
ATOM 4403 C CA . SER A 1 305 ? -19.201 2.259 14.913 1.00 12.55 309 SER A CA 1
ATOM 4404 C C . SER A 1 305 ? -19.663 0.834 14.579 1.00 12.35 309 SER A C 1
ATOM 4405 O O . SER A 1 305 ? -20.713 0.663 13.970 1.00 13.00 309 SER A O 1
ATOM 4413 N N . ILE A 1 306 ? -18.896 -0.188 14.940 1.00 12.77 310 ILE A N 1
ATOM 4414 C CA . ILE A 1 306 ? -19.309 -1.553 14.626 1.00 12.37 310 ILE A CA 1
ATOM 4415 C C . ILE A 1 306 ? -20.540 -2.018 15.421 1.00 12.12 310 ILE A C 1
ATOM 4416 O O . ILE A 1 306 ? -21.500 -2.510 14.847 1.00 12.97 310 ILE A O 1
ATOM 4432 N N . PRO A 1 307 ? -20.541 -1.867 16.759 1.00 11.47 311 PRO A N 1
ATOM 4433 C CA . PRO A 1 307 ? -21.762 -2.280 17.466 1.00 12.40 311 PRO A CA 1
ATOM 4434 C C . PRO A 1 307 ? -22.998 -1.460 17.053 1.00 12.50 311 PRO A C 1
ATOM 4435 O O . PRO A 1 307 ? -24.104 -1.99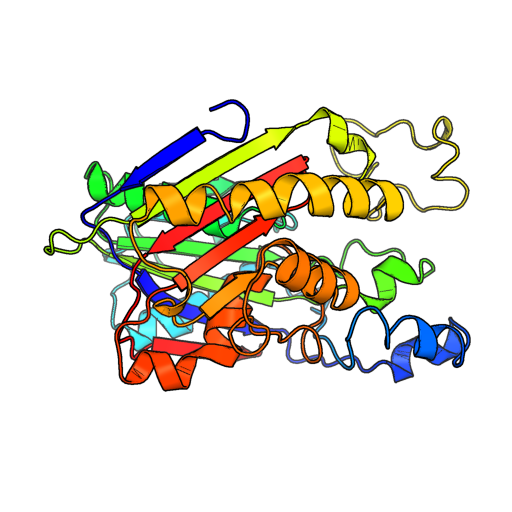8 16.993 1.00 12.38 311 PRO A O 1
ATOM 4446 N N . LEU A 1 308 ? -22.815 -0.187 16.714 1.00 11.34 312 LEU A N 1
ATOM 4447 C CA . LEU A 1 308 ? -23.938 0.632 16.239 1.00 11.56 312 LEU A CA 1
ATOM 4448 C C . LEU A 1 308 ? -24.436 0.088 14.899 1.00 12.60 312 LEU A C 1
ATOM 4449 O O . LEU A 1 308 ? -25.650 -0.027 14.660 1.00 13.16 312 LEU A O 1
ATOM 4465 N N . LEU A 1 309 ? -23.515 -0.342 14.055 1.00 13.21 313 LEU A N 1
ATOM 4466 C CA . LEU A 1 309 ? -23.856 -0.945 12.778 1.00 13.24 313 LEU A CA 1
ATOM 4467 C C . LEU A 1 309 ? -24.672 -2.230 13.012 1.00 13.82 313 LEU A C 1
ATOM 4468 O O . LEU A 1 309 ? -25.671 -2.483 12.320 1.00 15.47 313 LEU A O 1
ATOM 4484 N N . ILE A 1 310 ? -24.261 -3.049 13.980 1.00 13.00 314 ILE A N 1
ATOM 4485 C CA . ILE A 1 310 ? -25.008 -4.261 14.304 1.00 13.47 314 ILE A CA 1
ATOM 4486 C C . ILE A 1 310 ? -26.431 -3.901 14.694 1.00 13.63 314 ILE A C 1
ATOM 4487 O O . ILE A 1 310 ? -27.381 -4.496 14.203 1.00 15.18 314 ILE A O 1
ATOM 4503 N N . THR A 1 311 ? -26.604 -2.945 15.603 1.00 13.06 315 THR A N 1
ATOM 4504 C CA . THR A 1 311 ? -27.953 -2.682 16.105 1.00 13.35 315 THR A CA 1
ATOM 4505 C C . THR A 1 311 ? -28.853 -2.013 15.078 1.00 14.21 315 THR A C 1
ATOM 4506 O O . THR A 1 311 ? -30.043 -2.333 15.007 1.00 15.78 315 THR A O 1
ATOM 4517 N N . THR A 1 312 ? -28.331 -1.096 14.278 1.00 13.46 316 THR A N 1
ATOM 4518 C CA . THR A 1 312 ? -29.169 -0.392 13.324 1.00 13.96 316 THR A CA 1
ATOM 4519 C C . THR A 1 312 ? -29.408 -1.187 12.042 1.00 14.11 316 THR A C 1
ATOM 4520 O O . THR A 1 312 ? -30.446 -0.991 11.394 1.00 16.63 316 THR A O 1
ATOM 4531 N N . GLU A 1 313 ? -28.486 -2.078 11.661 1.00 14.33 317 GLU A N 1
ATOM 4532 C CA . GLU A 1 313 ? -28.604 -2.762 10.367 1.00 14.99 317 GLU A CA 1
ATOM 4533 C C . GLU A 1 313 ? -28.972 -4.236 10.471 1.00 14.92 317 GLU A C 1
ATOM 4534 O O . GLU A 1 313 ? -29.559 -4.774 9.521 1.00 17.57 317 GLU A O 1
ATOM 4546 N N . LEU A 1 314 ? -28.642 -4.896 11.576 1.00 15.08 318 LEU A N 1
ATOM 4547 C CA . LEU A 1 314 ? -28.799 -6.345 11.661 1.00 15.37 318 LEU A CA 1
ATOM 4548 C C . LEU A 1 314 ? -29.816 -6.815 12.684 1.00 14.24 318 LEU A C 1
ATOM 4549 O O . LEU A 1 314 ? -30.000 -8.026 12.842 1.00 16.22 318 LEU A O 1
ATOM 4565 N N . LYS A 1 315 ? -30.552 -5.897 13.314 1.00 14.61 319 LYS A N 1
ATOM 4566 C CA . LYS A 1 315 ? -31.546 -6.291 14.319 1.00 15.29 319 LYS A CA 1
ATOM 4567 C C . LYS A 1 315 ? -32.545 -7.321 13.808 1.00 15.60 319 LYS A C 1
ATOM 4568 O O . LYS A 1 315 ? -32.770 -8.357 14.437 1.00 17.31 319 LYS A O 1
ATOM 4587 N N . ASP A 1 316 ? -33.151 -7.054 12.664 1.00 16.46 320 ASP A N 1
ATOM 4588 C CA . ASP A 1 316 ? -34.217 -7.923 12.197 1.00 18.04 320 ASP A CA 1
ATOM 4589 C C . ASP A 1 316 ? -33.657 -9.288 11.757 1.00 18.69 320 ASP A C 1
ATOM 4590 O O . ASP A 1 316 ? -34.264 -10.326 12.028 1.00 22.17 320 ASP A O 1
ATOM 4599 N N . ARG A 1 317 ? -32.513 -9.295 11.083 1.00 18.08 321 ARG A N 1
ATOM 4600 C CA . ARG A 1 317 ? -31.899 -10.554 10.644 1.00 17.98 321 ARG A CA 1
ATOM 4601 C C . ARG A 1 317 ? -31.448 -11.388 11.862 1.00 17.61 321 ARG A C 1
ATOM 4602 O O . ARG A 1 317 ? -31.603 -12.608 11.859 1.00 20.59 321 ARG A O 1
ATOM 4623 N N . LEU A 1 318 ? -30.935 -10.731 12.911 1.00 16.61 322 LEU A N 1
ATOM 4624 C CA . LEU A 1 318 ? -30.442 -11.436 14.094 1.00 16.92 322 LEU A CA 1
ATOM 4625 C C . LEU A 1 318 ? -31.564 -12.067 14.895 1.00 18.26 322 LEU A C 1
ATOM 4626 O O . LEU A 1 318 ? -31.334 -13.042 15.616 1.00 19.70 322 LEU A O 1
ATOM 4642 N N . LYS A 1 319 ? -32.776 -11.529 14.785 1.00 19.71 323 LYS A N 1
ATOM 4643 C CA . LYS A 1 319 ? -33.901 -12.049 15.542 1.00 21.78 323 LYS A CA 1
ATOM 4644 C C . LYS A 1 319 ? -34.173 -13.488 15.145 1.00 23.82 323 LYS A C 1
ATOM 4645 O O . LYS A 1 319 ? -34.559 -14.318 15.974 1.00 21.90 323 LYS A O 1
ATOM 4649 N N . GLU A 1 320 ? -33.940 -13.771 13.866 1.00 25.14 324 GLU A N 1
ATOM 4650 C CA . GLU A 1 320 ? -34.381 -15.002 13.229 1.00 26.16 324 GLU A CA 1
ATOM 4651 C C . GLU A 1 320 ? -33.307 -16.072 13.049 1.00 23.70 324 GLU A C 1
ATOM 4652 O O . GLU A 1 320 ? -33.615 -17.266 13.019 1.00 25.89 324 GLU A O 1
ATOM 4664 N N . GLU A 1 321 ? -32.069 -15.659 12.849 1.00 19.74 325 GLU A N 1
ATOM 4665 C CA . GLU A 1 321 ? -31.050 -16.627 12.516 1.00 23.05 325 GLU A CA 1
ATOM 4666 C C . GLU A 1 321 ? -29.712 -16.326 13.150 1.00 19.00 325 GLU A C 1
ATOM 4667 O O . GLU A 1 321 ? -29.423 -15.202 13.548 1.00 19.42 325 GLU A O 1
ATOM 4675 N N . THR A 1 322 ? -28.911 -17.373 13.243 1.00 18.07 326 THR A N 1
ATOM 4676 C CA . THR A 1 322 ? -27.487 -17.250 13.495 1.00 18.82 326 THR A CA 1
ATOM 4677 C C . THR A 1 322 ? -26.848 -16.637 12.243 1.00 17.37 326 THR A C 1
ATOM 4678 O O . THR A 1 322 ? -27.072 -17.126 11.121 1.00 19.08 326 THR A O 1
ATOM 4689 N N . LEU A 1 323 ? -26.107 -15.560 12.431 1.00 16.09 327 LEU A N 1
ATOM 4690 C CA . LEU A 1 323 ? -25.393 -14.884 11.356 1.00 16.36 327 LEU A CA 1
ATOM 4691 C C . LEU A 1 323 ? -23.916 -15.168 11.473 1.00 15.91 327 LEU A C 1
ATOM 4692 O O . LEU A 1 323 ? -23.359 -15.163 12.569 1.00 16.98 327 LEU A O 1
ATOM 4708 N N A GLN A 1 324 ? -23.286 -15.437 10.341 0.59 16.11 328 GLN A N 1
ATOM 4709 N N B GLN A 1 324 ? -23.281 -15.377 10.337 0.41 16.04 328 GLN A N 1
ATOM 4710 C CA A GLN A 1 324 ? -21.841 -15.535 10.240 0.59 15.87 328 GLN A CA 1
ATOM 4711 C CA B GLN A 1 324 ? -21.847 -15.545 10.269 0.41 15.98 328 GLN A CA 1
ATOM 4712 C C A GLN A 1 324 ? -21.321 -14.150 9.935 0.59 15.24 328 GLN A C 1
ATOM 4713 C C B GLN A 1 324 ? -21.246 -14.204 9.906 0.41 14.96 328 GLN A C 1
ATOM 4714 O O A GLN A 1 324 ? -21.606 -13.579 8.888 0.59 15.19 328 GLN A O 1
ATOM 4715 O O B GLN A 1 324 ? -21.401 -13.726 8.790 0.41 15.76 328 GLN A O 1
ATOM 4742 N N . LEU A 1 325 ? -20.580 -13.584 10.870 1.00 15.06 329 LEU A N 1
ATOM 4743 C CA . LEU A 1 325 ? -20.111 -12.221 10.732 1.00 14.25 329 LEU A CA 1
ATOM 4744 C C . LEU A 1 325 ? -18.599 -12.077 10.760 1.00 15.23 329 LEU A C 1
ATOM 4745 O O . LEU A 1 325 ? -17.905 -12.766 11.522 1.00 15.45 329 LEU A O 1
ATOM 4761 N N . GLY A 1 326 ? -18.111 -11.132 9.958 1.00 13.64 330 GLY A N 1
ATOM 4762 C CA . GLY A 1 326 ? -16.741 -10.654 10.059 1.00 13.84 330 GLY A CA 1
ATOM 4763 C C . GLY A 1 326 ? -16.773 -9.196 10.460 1.00 15.00 330 GLY A C 1
ATOM 4764 O O . GLY A 1 326 ? -17.652 -8.456 10.018 1.00 15.87 330 GLY A O 1
ATOM 4768 N N . MET A 1 327 ? -15.848 -8.786 11.321 1.00 12.79 331 MET A N 1
ATOM 4769 C CA . MET A 1 327 ? -15.815 -7.420 11.863 1.00 12.08 331 MET A CA 1
ATOM 4770 C C . MET A 1 327 ? -14.401 -6.896 11.710 1.00 11.65 331 MET A C 1
ATOM 4771 O O . MET A 1 327 ? -13.461 -7.617 12.008 1.00 13.35 331 MET A O 1
ATOM 4785 N N . PHE A 1 328 ? -14.246 -5.673 11.215 1.00 12.66 332 PHE A N 1
ATOM 4786 C CA . PHE A 1 328 ? -12.921 -5.125 10.911 1.00 12.59 332 PHE A CA 1
ATOM 4787 C C . PHE A 1 328 ? -12.840 -3.692 11.371 1.00 13.19 332 PHE A C 1
ATOM 4788 O O . PHE A 1 328 ? -13.540 -2.839 10.847 1.00 12.93 332 PHE A O 1
ATOM 4805 N N . GLY A 1 329 ? -11.981 -3.452 12.356 1.00 12.67 333 GLY A N 1
ATOM 4806 C CA . GLY A 1 329 ? -11.765 -2.124 12.893 1.00 13.36 333 GLY A CA 1
ATOM 4807 C C . GLY A 1 329 ? -10.338 -1.693 12.632 1.00 13.89 333 GLY A C 1
ATOM 4808 O O . GLY A 1 329 ? -9.420 -2.507 12.656 1.00 14.95 333 GLY A O 1
ATOM 4812 N N . PHE A 1 330 ? -10.161 -0.412 12.342 1.00 13.48 334 PHE A N 1
ATOM 4813 C CA . PHE A 1 330 ? -8.849 0.132 12.035 1.00 13.91 334 PHE A CA 1
ATOM 4814 C C . PHE A 1 330 ? -8.831 1.615 12.372 1.00 16.28 334 PHE A C 1
ATOM 4815 O O . PHE A 1 330 ? -9.867 2.271 12.346 1.00 18.70 334 PHE A O 1
ATOM 4832 N N . GLY A 1 331 ? -7.652 2.152 12.656 1.00 14.70 335 GLY A N 1
ATOM 4833 C CA . GLY A 1 331 ? -7.523 3.566 12.952 1.00 16.23 335 GLY A CA 1
ATOM 4834 C C . GLY A 1 331 ? -6.410 3.861 13.936 1.00 13.86 335 GLY A C 1
ATOM 4835 O O . GLY A 1 331 ? -5.270 3.466 13.723 1.00 14.60 335 GLY A O 1
ATOM 4839 N N A VAL A 1 332 ? -6.776 4.808 14.779 0.40 13.65 336 VAL A N 1
ATOM 4840 N N B VAL A 1 332 ? -6.812 4.760 14.819 0.60 14.80 336 VAL A N 1
ATOM 4841 C CA A VAL A 1 332 ? -5.802 5.442 15.649 0.40 15.53 336 VAL A CA 1
ATOM 4842 C CA B VAL A 1 332 ? -5.913 5.371 15.795 0.60 11.93 336 VAL A CA 1
ATOM 4843 C C A VAL A 1 332 ? -4.913 4.439 16.370 0.40 13.53 336 VAL A C 1
ATOM 4844 C C B VAL A 1 332 ? -4.901 4.368 16.351 0.60 12.04 336 VAL A C 1
ATOM 4845 O O A VAL A 1 332 ? -5.379 3.451 16.931 0.40 13.69 336 VAL A O 1
ATOM 4846 O O B VAL A 1 332 ? -5.279 3.292 16.789 0.60 12.66 336 VAL A O 1
ATOM 4871 N N . GLY A 1 333 ? -3.626 4.739 16.358 1.00 12.51 337 GLY A N 1
ATOM 4872 C CA . GLY A 1 333 ? -2.604 3.935 17.004 1.00 13.21 337 GLY A CA 1
ATOM 4873 C C . GLY A 1 333 ? -1.249 4.040 16.327 1.00 13.30 337 GLY A C 1
ATOM 4874 O O . GLY A 1 333 ? -0.302 4.534 16.923 1.00 13.80 337 GLY A O 1
ATOM 4878 N N . TYR A 1 334 ? -1.129 3.588 15.076 1.00 13.62 338 TYR A N 1
ATOM 4879 C CA . TYR A 1 334 ? -2.150 2.828 14.355 1.00 13.22 338 TYR A CA 1
ATOM 4880 C C . TYR A 1 334 ? -2.480 1.502 15.010 1.00 13.48 338 TYR A C 1
ATOM 4881 O O . TYR A 1 334 ? -1.619 0.845 15.604 1.00 12.99 338 TYR A O 1
ATOM 4899 N N . SER A 1 335 ? -3.713 1.062 14.815 1.00 12.49 339 SER A N 1
ATOM 4900 C CA . SER A 1 335 ? -4.185 -0.192 15.342 1.00 13.25 339 SER A CA 1
ATOM 4901 C C . SER A 1 335 ? -5.197 -0.767 14.354 1.00 12.78 339 SER A C 1
ATOM 4902 O O . SER A 1 335 ? -5.941 -0.017 13.712 1.00 14.47 339 SER A O 1
ATOM 4910 N N . TRP A 1 336 ? -5.244 -2.082 14.241 1.00 13.18 340 TRP A N 1
ATOM 4911 C CA . TRP A 1 336 ? -6.263 -2.742 13.429 1.00 13.29 340 TRP A CA 1
ATOM 4912 C C . TRP A 1 336 ? -6.621 -4.073 14.067 1.00 13.94 340 TRP A C 1
ATOM 4913 O O . TRP A 1 336 ? -5.800 -4.687 14.753 1.00 14.20 340 TRP A O 1
ATOM 4934 N N . ALA A 1 337 ? -7.851 -4.531 13.864 1.00 12.82 341 ALA A N 1
ATOM 4935 C CA . ALA A 1 337 ? -8.296 -5.741 14.538 1.00 13.90 341 ALA A CA 1
ATOM 4936 C C . ALA A 1 337 ? -9.507 -6.322 13.842 1.00 12.76 341 ALA A C 1
ATOM 4937 O O . ALA A 1 337 ? -10.348 -5.579 13.308 1.00 13.50 341 ALA A O 1
ATOM 4944 N N . SER A 1 338 ? -9.599 -7.646 13.838 1.00 12.26 342 SER A N 1
ATOM 4945 C CA . SER A 1 338 ? -10.757 -8.340 13.278 1.00 11.87 342 SER A CA 1
ATOM 4946 C C . SER A 1 338 ? -11.348 -9.341 14.247 1.00 13.05 342 SER A C 1
ATOM 4947 O O . SER A 1 338 ? -10.698 -9.790 15.193 1.00 13.54 342 SER A O 1
ATOM 4955 N N . ALA A 1 339 ? -12.613 -9.691 13.990 1.00 12.23 343 ALA A N 1
ATOM 4956 C CA . ALA A 1 339 ? -13.303 -10.791 14.658 1.00 12.60 343 ALA A CA 1
ATOM 4957 C C . ALA A 1 339 ? -14.114 -11.519 13.607 1.00 13.25 343 ALA A C 1
ATOM 4958 O O . ALA A 1 339 ? -14.743 -10.885 12.751 1.00 15.25 343 ALA A O 1
ATOM 4965 N N . ALA A 1 340 ? -14.133 -12.833 13.676 1.00 13.28 344 ALA A N 1
ATOM 4966 C CA . ALA A 1 340 ? -14.969 -13.628 12.800 1.00 13.55 344 ALA A CA 1
ATOM 4967 C C . ALA A 1 340 ? -15.606 -14.687 13.657 1.00 13.28 344 ALA A C 1
ATOM 4968 O O . ALA A 1 340 ? -14.918 -15.480 14.279 1.00 14.94 344 ALA A O 1
ATOM 4975 N N . LEU A 1 341 ? -16.937 -14.714 13.672 1.00 14.63 345 LEU A N 1
ATOM 4976 C CA . LEU A 1 341 ? -17.662 -15.620 14.541 1.00 14.87 345 LEU A CA 1
ATOM 4977 C C . LEU A 1 341 ? -19.150 -15.649 14.153 1.00 14.60 345 LEU A C 1
ATOM 4978 O O . LEU A 1 341 ? -19.650 -14.765 13.452 1.00 15.39 345 LEU A O 1
ATOM 4994 N N . ALA A 1 342 ? -19.836 -16.682 14.632 1.00 15.62 346 ALA A N 1
ATOM 4995 C CA . ALA A 1 342 ? -21.288 -16.788 14.550 1.00 14.50 346 ALA A CA 1
ATOM 4996 C C . ALA A 1 342 ? -21.935 -16.003 15.685 1.00 15.89 346 ALA A C 1
ATOM 4997 O O . ALA A 1 342 ? -21.475 -16.033 16.833 1.00 17.35 346 ALA A O 1
ATOM 5004 N N . VAL A 1 343 ? -23.012 -15.297 15.372 1.00 15.59 347 VAL A N 1
ATOM 5005 C CA . VAL A 1 343 ? -23.747 -14.503 16.341 1.00 16.05 347 VAL A CA 1
ATOM 5006 C C . VAL A 1 343 ? -25.250 -14.705 16.170 1.00 16.51 347 VAL A C 1
ATOM 5007 O O . VAL A 1 343 ? -25.764 -14.610 15.060 1.00 16.78 347 VAL A O 1
ATOM 5020 N N . GLY A 1 344 ? -25.955 -15.004 17.256 1.00 16.02 348 GLY A N 1
ATOM 5021 C CA . GLY A 1 344 ? -27.400 -15.082 17.225 1.00 16.77 348 GLY A CA 1
ATOM 5022 C C . GLY A 1 344 ? -27.928 -16.498 17.064 1.00 17.28 348 GLY A C 1
ATOM 5023 O O . GLY A 1 344 ? -27.157 -17.465 16.981 1.00 18.76 348 GLY A O 1
ATOM 5027 N N . PRO A 1 345 ? -29.251 -16.641 17.016 1.00 16.67 349 PRO A N 1
ATOM 5028 C CA . PRO A 1 345 ? -30.202 -15.525 17.069 1.00 16.82 349 PRO A CA 1
ATOM 5029 C C . PRO A 1 345 ? -30.213 -14.776 18.387 1.00 18.74 349 PRO A C 1
ATOM 5030 O O . PRO A 1 345 ? -29.961 -15.374 19.438 1.00 19.56 349 PRO A O 1
ATOM 5041 N N . LEU A 1 346 ? -30.521 -13.488 18.313 1.00 18.44 350 LEU A N 1
ATOM 5042 C CA . LEU A 1 346 ? -30.584 -12.614 19.478 1.00 17.20 350 LEU A CA 1
ATOM 5043 C C . LEU A 1 346 ? -31.876 -11.835 19.462 1.00 16.79 350 LEU A C 1
ATOM 5044 O O . LEU A 1 346 ? -32.212 -11.225 18.446 1.00 17.70 350 LEU A O 1
ATOM 5060 N N . ASN A 1 347 ? -32.574 -11.819 20.589 1.00 16.17 351 ASN A N 1
ATOM 5061 C CA . ASN A 1 347 ? -33.744 -10.963 20.754 1.00 18.05 351 ASN A CA 1
ATOM 5062 C C . ASN A 1 347 ? -33.432 -9.536 21.202 1.00 17.61 351 ASN A C 1
ATOM 5063 O O . ASN A 1 347 ? -34.185 -8.613 20.903 1.00 18.58 351 ASN A O 1
ATOM 5074 N N . ILE A 1 348 ? -32.326 -9.351 21.930 1.00 14.94 352 ILE A N 1
ATOM 5075 C CA . ILE A 1 348 ? -31.998 -8.056 22.508 1.00 15.26 352 ILE A CA 1
ATOM 5076 C C . ILE A 1 348 ? -30.921 -7.409 21.663 1.00 14.70 352 ILE A C 1
ATOM 5077 O O . ILE A 1 348 ? -29.715 -7.561 21.905 1.00 15.04 352 ILE A O 1
ATOM 5093 N N . VAL A 1 349 ? -31.371 -6.737 20.615 1.00 13.89 353 VAL A N 1
ATOM 5094 C CA . VAL A 1 349 ? -30.540 -5.952 19.719 1.00 13.45 353 VAL A CA 1
ATOM 5095 C C . VAL A 1 349 ? -31.353 -4.690 19.468 1.00 14.86 353 VAL A C 1
ATOM 5096 O O . VAL A 1 349 ? -32.446 -4.770 18.894 1.00 17.48 353 VAL A O 1
ATOM 5109 N N . ASP A 1 350 ? -30.895 -3.527 19.913 1.00 13.61 354 ASP A N 1
ATOM 5110 C CA . ASP A 1 350 ? -31.733 -2.330 19.880 1.00 14.39 354 ASP A CA 1
ATOM 5111 C C . ASP A 1 350 ? -30.897 -1.070 19.817 1.00 12.42 354 ASP A C 1
ATOM 5112 O O . ASP A 1 350 ? -29.740 -1.087 20.189 1.00 12.53 354 ASP A O 1
ATOM 5121 N N . THR A 1 351 ? -31.515 -0.001 19.330 1.00 13.27 355 THR A N 1
ATOM 5122 C CA . THR A 1 351 ? -30.917 1.323 19.264 1.00 12.64 355 THR A CA 1
ATOM 5123 C C . THR A 1 351 ? -31.898 2.283 19.923 1.00 13.85 355 THR A C 1
ATOM 5124 O O . THR A 1 351 ? -33.072 2.339 19.524 1.00 15.73 355 THR A O 1
ATOM 5135 N N . ILE A 1 352 ? -31.459 2.992 20.960 1.00 12.70 356 ILE A N 1
ATOM 5136 C CA . ILE A 1 352 ? -32.288 3.936 21.697 1.00 13.64 356 ILE A CA 1
ATOM 5137 C C . ILE A 1 352 ? -31.615 5.300 21.650 1.00 12.43 356 ILE A C 1
ATOM 5138 O O . ILE A 1 352 ? -30.469 5.422 21.230 1.00 12.55 356 ILE A O 1
ATOM 5154 N N . GLU A 1 353 ? -32.314 6.330 22.100 1.00 13.56 357 GLU A N 1
ATOM 5155 C CA . GLU A 1 353 ? -31.688 7.635 22.214 1.00 13.87 357 GLU A CA 1
ATOM 5156 C C . GLU A 1 353 ? -31.773 8.154 23.627 1.00 15.42 357 GLU A C 1
ATOM 5157 O O . GLU A 1 353 ? -32.506 7.623 24.469 1.00 16.71 357 GLU A O 1
ATOM 5169 N N . THR A 1 354 ? -30.987 9.177 23.906 1.00 13.97 358 THR A N 1
ATOM 5170 C CA . THR A 1 354 ? -31.020 9.809 25.207 1.00 14.54 358 THR A CA 1
ATOM 5171 C C . THR A 1 354 ? -32.357 10.496 25.464 1.00 17.08 358 THR A C 1
ATOM 5172 O O . THR A 1 354 ? -33.157 10.711 24.532 1.00 18.26 358 THR A O 1
#

Radius of gyration: 19.13 Å; Cα contacts (8 Å, |Δi|>4): 886; chains: 1; bounding box: 42×55×48 Å

Solvent-accessible surface area: 14364 Å² total; per-residue (Å²): 139,120,59,9,140,46,40,119,2,71,20,16,101,6,6,0,1,0,0,0,4,4,56,50,109,17,71,24,122,144,8,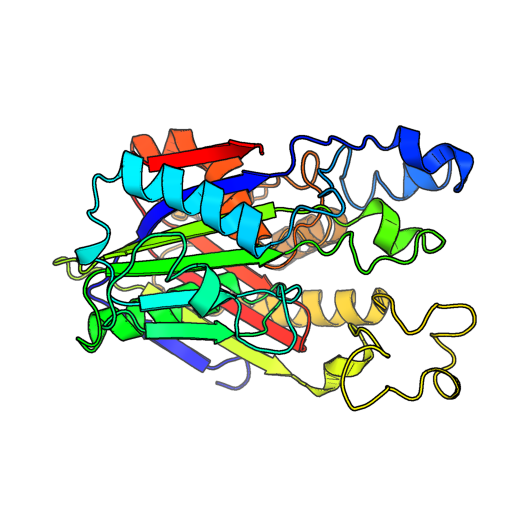61,105,82,26,63,51,58,25,5,149,97,29,21,168,44,20,14,2,72,84,0,34,54,14,71,104,144,12,21,0,3,26,0,0,44,59,0,0,86,94,0,18,80,40,45,48,22,118,24,113,32,0,42,0,0,0,2,0,7,46,19,64,51,115,174,148,71,29,0,0,101,32,0,35,74,87,13,110,13,33,105,88,7,81,15,82,52,54,119,38,0,17,0,0,2,0,30,3,0,61,40,0,1,46,23,10,79,91,65,56,12,45,57,0,0,0,0,0,0,0,1,6,22,100,33,24,16,102,107,57,98,70,4,4,0,14,12,1,1,0,0,0,0,0,0,0,27,73,34,112,55,94,77,33,6,34,0,3,30,6,84,42,53,172,2,46,109,14,19,38,53,6,21,44,50,179,176,91,58,94,23,108,81,10,96,80,11,92,87,50,42,50,104,20,23,28,54,29,49,47,86,24,62,98,26,1,21,67,24,0,16,51,3,2,62,109,1,21,96,38,18,68,111,72,74,105,44,5,45,1,0,0,1,4,0,16,34,65,99,6,5,57,85,3,7,81,132,18,44,12,27,77,131,64,13,21,56,9,0,14,76,32,2,4,1,2,2,0,2,1,0,1,0,2,3,41,76,11,81,113,123,0,45,125,108,71,2,17,0,0,0,0,0,3,5,37,30,17,9,27,0,0,0,1,10,49,5,22,81,9,129,39,1,41,42,44,94,70

B-factor: mean 20.81, std 7.66, range [10.06, 61.64]

InterPro domains:
  IPR013747 Beta-ketoacyl-[acyl-carrier-protein] synthase III, C-terminal [PF08541] (255-341)
  IPR013751 Beta-ketoacyl-[acyl-carrier-protein] synthase III, N-terminal [PF08545] (122-199)
  IPR016039 Thiolase-like [G3DSA:3.40.47.10] (1-354)
  IPR016039 Thiolase-like [SSF53901] (17-343)

Secondary structure (DSSP, 8-state):
-TT-EEEEEESEEEEEEEEEE-S-EEEGGGGTTTS-HHHHHHHHHHH--SEEE---TT--HHHHHHHHHHHHHHHHT--GGG--EEEEE-SS-S-SSS-HHHHHHHHTT--TTSEEEEE---TTHHHHHHHHHHHHHHTTS-SEEEEEEEE-GGGG--TT-HHHHTTB--EEEEEEEEE--S--EEEEEEEE-GGGGGGEE--SSSSS---GGG-GGGTT--TTS-EE-HHHHHHHHHHHHHHHHHHHHHHHT--GGG-SEEEE----HHHHHHHHHHTT--GGGS---HHHH-B-GGGHHHHHHHHHSHHHHHHS-EEEEEEEEETTTEEEEEEEEE---S-EEEEE-

Foldseek 3Di:
DVQFDKDKFDFKAWFFKEKAFAPAKDFLVNLCVLPPPVVSVVLCVFQVAGIAGADDPPDWLLNRLLVQVVLLCVVVVPDQAQEQEEEEEEQTAPDPDDGSQVVSNVSSVHDPNYHGYYDYDKQQVPQVQVRVVSVCCRVPSHFKYKYKWWYRLCVQADSNDSNVNRFEHTMIMIIMMGGDDDGFMKMKTKDFDQVCQVQWYQQDDDDHGHPLVVPPVCVPHDSRHIHHDVVVQLVVCLPSFLVVVVVNCVVNPDDLVQAQAEEEQSRGVNSQVSSCVSNVHDPVRYFHDCHHHGRGIRCRRLVSCQVPPQVVLLPDWGFYKYWTADHRRMIMIMTGTHHNHNHRHYHYD

Nearest PDB structures (foldseek):
  4efi-assembly1_A  TM=1.003E+00  e=1.000E-86  Paraburkholderia xenovorans LB400
  3s20-assembly1_A  TM=8.404E-01  e=2.170E-25  Xanthomonas campestris pv. campestris
  5vxf-assembly1_A  TM=8.341E-01  e=1.570E-25  Xanthomonas campestris pv. campestris str. ATCC 33913
  3fk5-assembly1_A  TM=8.456E-01  e=6.103E-25  Xanthomonas oryzae pv. oryzae
  4ku5-assembly1_B  TM=8.443E-01  e=1.049E-23  Xanthomonas campestris pv. campestris str. ATCC 33913

Sequence (349 aa):
FSAGRELRTQGARRIAGVVSCVPSKQQVDDNDYFVERFDASSAVRDVVVKMIGVVNRRRWADAQTSAGDLCRKAGEKLLAGLGWQADSIDALIFVSQTPNYRLPATAFVLQQAELDLPASCLALDINLGCCSGYPQALWLGMNLIQTGAAKRVLLAVGDTISKMMIDPTDRSTSLLFGDAGTMTALETTSNGDAAAHFIIGADGKGARNLIVPSGGFKKPYDAAADERMAGKSPECLFMDGGEIFNFTLNAVPKLVSSRTLDIAGRDKDSYDAFLFHQANLFMLKHLAKKAGLPAERVPVNIGEEYGNTSCCASIPLLITTELKDRLKEETLQQLGMFGFGVVGYSWASAALAVGPLNIVDTIET

CATH classification: 3.40.47.10

Organism: Paraburkholderia xenovorans (strain LB400) (NCBI:txid266265)